Protein AF-A0A7Y4TVL6-F1 (afdb_monomer_lite)

Secondary structure (DSSP, 8-state):
---PPP--SHHHHHHHHHHHHHHHHHHHHHHHHHHHHHHHHHHHHHHHHHHHHHHHHHHHHHHHHHHHGGGT-S-HHHHHHHHHHHHHHHHHHHHHHHHSTT--HHHHHHHHHHHHHHHHHHHHHHHHHHHHHHTTT--SGGGHHHHHHHHHHHHHHHHHHHHHTHHHHHHHHHHHHHHHT-----------B-GGGG-EEEEETTTEEEEE-TTSEEEEEETTEEEEEEEEEETTEEEEEETTS-EEEEEEEEE-SSEEEEEETTTTEEEEEEE-

Foldseek 3Di:
DDDDDDDDDPVVVVVVVVVVVVVVVVVVCVVVVVVVVVVVLVVLLVLAVVLLVLLLVLVLVLVVLVQCLLVVDLQLVVSLVVSLVSLVVSLVVLVVSLPDPSQDPLSNVVSVLSNVLSVQLSVLSVQLSVQCNVCVVPDDPVCLVSNLVSQVSSVVSNVCSVPVCQVVNVVSVVVSCVSSVDDRDNDDDAADADPVLVAAWKQKSVAWIWHQHPVQKIWIGGPNDIWIFGWDDDPQWIKTQTPVRDMWIWRWRHDDNFKTWIAGPVRRDIMIIGGD

Sequence (276 aa):
MSGAPQGGNIWKNIIIGVLTTVVAYLIVHFIFDKKDAKKEARKKREKIETTWNAVNEYINRSKEKFTTIGCFSCDAVEMKNELLRELDQMNKSLQNIKEEEGVDEKMKTIIDRTIRMFEDEKPVLSAFYDTLSLYKDLKGEAVLPINRRAQQTMLNKMSHIQSRDTADFTRYLDDLNKKYKTKLVLKEFKPEINTDELTGRWEVDCSYTMNIRSNHKATIESSGEKYTGEWSVDDNVFRIGFDDGSVLTHRLIQLDHSFMLFFIVENDVFSGACRK

Structure (mmCIF, N/CA/C/O backbone):
data_AF-A0A7Y4TVL6-F1
#
_entry.id   AF-A0A7Y4TVL6-F1
#
loop_
_atom_site.group_PDB
_atom_site.id
_atom_site.type_symbol
_atom_site.label_atom_id
_atom_site.label_alt_id
_atom_site.label_comp_id
_atom_site.label_asym_id
_atom_site.label_entity_id
_atom_site.label_seq_id
_atom_site.pdbx_PDB_ins_code
_atom_site.Cartn_x
_atom_site.Cartn_y
_atom_site.Cartn_z
_atom_site.occupancy
_atom_site.B_iso_or_equiv
_atom_site.auth_seq_id
_atom_site.auth_comp_id
_atom_site.auth_asym_id
_atom_site.auth_atom_id
_atom_site.pdbx_PDB_model_num
ATOM 1 N N . MET A 1 1 ? -72.925 7.957 80.783 1.00 35.50 1 MET A N 1
ATOM 2 C CA . MET A 1 1 ? -73.090 7.518 79.383 1.00 35.50 1 MET A CA 1
ATOM 3 C C . MET A 1 1 ? -71.829 7.884 78.632 1.00 35.50 1 MET A C 1
ATOM 5 O O . MET A 1 1 ? -71.374 9.015 78.728 1.00 35.50 1 MET A O 1
ATOM 9 N N . SER A 1 2 ? -71.231 6.870 78.023 1.00 39.56 2 SER A N 1
ATOM 10 C CA . SER A 1 2 ? -69.921 6.864 77.378 1.00 39.56 2 SER A CA 1
ATOM 11 C C . SER A 1 2 ? -69.960 7.500 75.988 1.00 39.56 2 SER A C 1
ATOM 13 O O . SER A 1 2 ? -70.970 7.406 75.299 1.00 39.56 2 SER A O 1
ATOM 15 N N . GLY A 1 3 ? -68.830 8.055 75.551 1.00 32.53 3 GLY A N 1
ATOM 16 C CA . GLY A 1 3 ? -68.601 8.461 74.164 1.00 32.53 3 GLY A CA 1
ATOM 17 C C . GLY A 1 3 ? -67.119 8.732 73.916 1.00 32.53 3 GLY A C 1
ATOM 18 O O . GLY A 1 3 ? -66.683 9.874 73.980 1.00 32.53 3 GLY A O 1
ATOM 19 N N . ALA A 1 4 ? -66.337 7.671 73.701 1.00 36.75 4 ALA A N 1
ATOM 20 C CA . ALA A 1 4 ? -64.927 7.754 73.320 1.00 36.75 4 ALA A CA 1
ATOM 21 C C . ALA A 1 4 ? -64.786 8.028 71.805 1.00 36.75 4 ALA A C 1
ATOM 23 O O . ALA A 1 4 ? -65.524 7.412 71.029 1.00 36.75 4 ALA A O 1
ATOM 24 N N . PRO A 1 5 ? -63.847 8.882 71.347 1.00 39.91 5 PRO A N 1
ATOM 25 C CA . PRO A 1 5 ? -63.591 9.077 69.922 1.00 39.91 5 PRO A CA 1
ATOM 26 C C . PRO A 1 5 ? -62.740 7.940 69.337 1.00 39.91 5 PRO A C 1
ATOM 28 O O . PRO A 1 5 ? -61.781 7.468 69.948 1.00 39.91 5 PRO A O 1
ATOM 31 N N . GLN A 1 6 ? -63.107 7.518 68.127 1.00 43.94 6 GLN A N 1
ATOM 32 C CA . GLN A 1 6 ? -62.502 6.441 67.341 1.00 43.94 6 GLN A CA 1
ATOM 33 C C . GLN A 1 6 ? -61.041 6.733 66.951 1.00 43.94 6 GLN A C 1
ATOM 35 O O . GLN A 1 6 ? -60.758 7.670 66.210 1.00 43.94 6 GLN A O 1
ATOM 40 N N . GLY A 1 7 ? -60.119 5.872 67.393 1.00 38.34 7 GLY A N 1
ATOM 41 C CA . GLY A 1 7 ? -58.710 5.852 66.989 1.00 38.34 7 GLY A CA 1
ATOM 42 C C . GLY A 1 7 ? -58.434 4.850 65.864 1.00 38.34 7 GLY A C 1
ATOM 43 O O . GLY A 1 7 ? -57.865 3.789 66.104 1.00 38.34 7 GLY A O 1
ATOM 44 N N . GLY A 1 8 ? -58.823 5.179 64.631 1.00 45.88 8 GLY A N 1
ATOM 45 C CA . GLY A 1 8 ? -58.481 4.405 63.433 1.00 45.88 8 GLY A CA 1
ATOM 46 C C . GLY A 1 8 ? -57.814 5.281 62.367 1.00 45.88 8 GLY A C 1
ATOM 47 O O . GLY A 1 8 ? -58.307 6.365 62.091 1.00 45.88 8 GLY A O 1
ATOM 48 N N . ASN A 1 9 ? -56.738 4.781 61.741 1.00 48.09 9 ASN A N 1
ATOM 49 C CA . ASN A 1 9 ? -56.093 5.270 60.497 1.00 48.09 9 ASN A CA 1
ATOM 50 C C . ASN A 1 9 ? -54.862 6.202 60.529 1.00 48.09 9 ASN A C 1
ATOM 52 O O . ASN A 1 9 ? -54.497 6.722 59.478 1.00 48.09 9 ASN A O 1
ATOM 56 N N . ILE A 1 10 ? -54.108 6.329 61.623 1.00 43.50 10 ILE A N 1
ATOM 57 C CA . ILE A 1 10 ? -52.791 7.010 61.539 1.00 43.50 10 ILE A CA 1
ATOM 58 C C . ILE A 1 10 ? -51.688 6.044 61.057 1.00 43.50 10 ILE A C 1
ATOM 60 O O . ILE A 1 10 ? -50.945 6.350 60.126 1.00 43.50 10 ILE A O 1
ATOM 64 N N . TRP A 1 11 ? -51.641 4.821 61.594 1.00 32.28 11 TRP A N 1
ATOM 65 C CA . TRP A 1 11 ? -50.593 3.841 61.265 1.00 32.28 11 TRP A CA 1
ATOM 66 C C . TRP A 1 11 ? -50.675 3.264 59.840 1.00 32.28 11 TRP A C 1
ATOM 68 O O . TRP A 1 11 ? -49.639 3.047 59.216 1.00 32.28 11 TRP A O 1
ATOM 78 N N . LYS A 1 12 ? -51.878 3.068 59.276 1.00 34.97 12 LYS A N 1
ATOM 79 C CA . LYS A 1 12 ? -52.039 2.591 57.885 1.00 34.97 12 LYS A CA 1
ATOM 80 C C . LYS A 1 12 ? -51.527 3.606 56.856 1.00 34.97 12 LYS A C 1
ATOM 82 O O . LYS A 1 12 ? -50.872 3.201 55.904 1.00 34.97 12 LYS A O 1
ATOM 87 N N . ASN A 1 13 ? -51.750 4.904 57.067 1.00 39.62 13 ASN A N 1
ATOM 88 C CA . ASN A 1 13 ? -51.295 5.942 56.136 1.00 39.62 13 ASN A CA 1
ATOM 89 C C . ASN A 1 13 ? -49.779 6.179 56.206 1.00 39.62 13 ASN A C 1
ATOM 91 O O . ASN A 1 13 ? -49.157 6.406 55.172 1.00 39.62 13 ASN A O 1
ATOM 95 N N . ILE A 1 14 ? -49.169 6.058 57.391 1.00 36.72 14 ILE A N 1
ATOM 96 C CA . ILE A 1 14 ? -47.709 6.160 57.555 1.00 36.72 14 ILE A CA 1
ATOM 97 C C . ILE A 1 14 ? -47.007 4.958 56.907 1.00 36.72 14 ILE A C 1
ATOM 99 O O . ILE A 1 14 ? -46.057 5.139 56.151 1.00 36.72 14 ILE A O 1
ATOM 103 N N . ILE A 1 15 ? -47.506 3.736 57.129 1.00 37.12 15 ILE A N 1
ATOM 104 C CA . ILE A 1 15 ? -46.927 2.522 56.532 1.00 37.12 15 ILE A CA 1
ATOM 105 C C . ILE A 1 15 ? -47.078 2.539 55.004 1.00 37.12 15 ILE A C 1
ATOM 107 O O . ILE A 1 15 ? -46.115 2.239 54.305 1.00 37.12 15 ILE A O 1
ATOM 111 N N . ILE A 1 16 ? -48.237 2.953 54.473 1.00 41.41 16 ILE A N 1
ATOM 112 C CA . ILE A 1 16 ? -48.450 3.082 53.022 1.00 41.41 16 ILE A CA 1
ATOM 113 C C . ILE A 1 16 ? -47.555 4.180 52.430 1.00 41.41 16 ILE A C 1
ATOM 115 O O . ILE A 1 16 ? -46.964 3.952 51.380 1.00 41.41 16 ILE A O 1
ATOM 119 N N . GLY A 1 17 ? -47.398 5.329 53.097 1.00 33.25 17 GLY A N 1
ATOM 120 C CA . GLY A 1 17 ? -46.552 6.435 52.629 1.00 33.25 17 GLY A CA 1
ATOM 121 C C . GLY A 1 17 ? -45.051 6.120 52.611 1.00 33.25 17 GLY A C 1
ATOM 122 O O . GLY A 1 17 ? -44.347 6.551 51.699 1.00 33.25 17 GLY A O 1
ATOM 123 N N . VAL A 1 18 ? -44.560 5.332 53.574 1.00 44.09 18 VAL A N 1
ATOM 124 C CA . VAL A 1 18 ? -43.159 4.870 53.623 1.00 44.09 18 VAL A CA 1
ATOM 125 C C . VAL A 1 18 ? -42.910 3.742 52.613 1.00 44.09 18 VAL A C 1
ATOM 127 O O . VAL A 1 18 ? -41.898 3.750 51.918 1.00 44.09 18 VAL A O 1
ATOM 130 N N . LEU A 1 19 ? -43.845 2.798 52.452 1.00 35.88 19 LEU A N 1
ATOM 131 C CA . LEU A 1 19 ? -43.719 1.740 51.442 1.00 35.88 19 LEU A CA 1
ATOM 132 C C . LEU A 1 19 ? -43.758 2.292 50.013 1.00 35.88 19 LEU A C 1
ATOM 134 O O . LEU A 1 19 ? -42.959 1.866 49.181 1.00 35.88 19 LEU A O 1
ATOM 138 N N . THR A 1 20 ? -44.638 3.251 49.710 1.00 47.22 20 THR A N 1
ATOM 139 C CA . THR A 1 20 ? -44.718 3.835 48.362 1.00 47.22 20 THR A CA 1
ATOM 140 C C . THR A 1 20 ? -43.499 4.682 48.022 1.00 47.22 20 THR A C 1
ATOM 142 O O . THR A 1 20 ? -43.038 4.622 46.886 1.00 47.22 20 THR A O 1
ATOM 145 N N . THR A 1 21 ? -42.926 5.414 48.980 1.00 45.44 21 THR A N 1
ATOM 146 C CA . THR A 1 21 ? -41.694 6.189 48.757 1.00 45.44 21 THR A CA 1
ATOM 147 C C . THR A 1 21 ? -40.467 5.299 48.580 1.00 45.44 21 THR A C 1
ATOM 149 O O . THR A 1 21 ? -39.674 5.564 47.681 1.00 45.44 21 THR A O 1
ATOM 152 N N . VAL A 1 22 ? -40.334 4.206 49.340 1.00 43.75 22 VAL A N 1
ATOM 153 C CA . VAL A 1 22 ? -39.238 3.235 49.156 1.00 43.75 22 VAL A CA 1
ATOM 154 C C . VAL A 1 22 ? -39.364 2.497 47.819 1.00 43.75 22 VAL A C 1
ATOM 156 O O . VAL A 1 22 ? -38.377 2.357 47.100 1.00 43.75 22 VAL A O 1
ATOM 159 N N . VAL A 1 23 ? -40.572 2.078 47.429 1.00 41.78 23 VAL A N 1
ATOM 160 C CA . VAL A 1 23 ? -40.808 1.430 46.126 1.00 41.78 23 VAL A CA 1
ATOM 161 C C . VAL A 1 23 ? -40.594 2.411 44.970 1.00 41.78 23 VAL A C 1
ATOM 163 O O . VAL A 1 23 ? -39.954 2.054 43.984 1.00 41.78 23 VAL A O 1
ATOM 166 N N . ALA A 1 24 ? -41.050 3.660 45.091 1.00 39.81 24 ALA A N 1
ATOM 167 C CA . ALA A 1 24 ? -40.785 4.698 44.097 1.00 39.81 24 ALA A CA 1
ATOM 168 C C . ALA A 1 24 ? -39.285 5.000 43.987 1.00 39.81 24 ALA A C 1
ATOM 170 O O . ALA A 1 24 ? -38.773 5.084 42.876 1.00 39.81 24 ALA A O 1
ATOM 171 N N . TYR A 1 25 ? -38.565 5.085 45.108 1.00 44.03 25 TYR A N 1
ATOM 172 C CA . TYR A 1 25 ? -37.114 5.270 45.132 1.00 44.03 25 TYR A CA 1
ATOM 173 C C . TYR A 1 25 ? -36.376 4.105 44.460 1.00 44.03 25 TYR A C 1
ATOM 175 O O . TYR A 1 25 ? -35.501 4.344 43.634 1.00 44.03 25 TYR A O 1
ATOM 183 N N . LEU A 1 26 ? -36.775 2.855 44.723 1.00 40.25 26 LEU A N 1
ATOM 184 C CA . LEU A 1 26 ? -36.212 1.666 44.073 1.00 40.25 26 LEU A CA 1
ATOM 185 C C . LEU A 1 26 ? -36.502 1.624 42.567 1.00 40.25 26 LEU A C 1
ATOM 187 O O . LEU A 1 26 ? -35.618 1.283 41.788 1.00 40.25 26 LEU A O 1
ATOM 191 N N . ILE A 1 27 ? -37.712 1.995 42.135 1.00 53.19 27 ILE A N 1
ATOM 192 C CA . ILE A 1 27 ? -38.072 2.081 40.711 1.00 53.19 27 ILE A CA 1
ATOM 193 C C . ILE A 1 27 ? -37.273 3.192 40.025 1.00 53.19 27 ILE A C 1
ATOM 195 O O . ILE A 1 27 ? -36.756 2.992 38.928 1.00 53.19 27 ILE A O 1
ATOM 199 N N . VAL A 1 28 ? -37.146 4.352 40.670 1.00 50.97 28 VAL A N 1
ATOM 200 C CA . VAL A 1 28 ? -36.373 5.491 40.172 1.00 50.97 28 VAL A CA 1
ATOM 201 C C . VAL A 1 28 ? -34.898 5.112 40.053 1.00 50.97 28 VAL A C 1
ATOM 203 O O . VAL A 1 28 ? -34.354 5.246 38.959 1.00 50.97 28 VAL A O 1
ATOM 206 N N . HIS A 1 29 ? -34.281 4.545 41.095 1.00 53.94 29 HIS A N 1
ATOM 207 C CA . HIS A 1 29 ? -32.905 4.044 41.029 1.00 53.94 29 HIS A CA 1
ATOM 208 C C . HIS A 1 29 ? -32.739 2.988 39.941 1.00 53.94 29 HIS A C 1
ATOM 210 O O . HIS A 1 29 ? -31.880 3.136 39.089 1.00 53.94 29 HIS A O 1
ATOM 216 N N . PHE A 1 30 ? -33.620 1.993 39.859 1.00 59.34 30 PHE A N 1
ATOM 217 C CA . PHE A 1 30 ? -33.535 0.959 38.828 1.00 59.34 30 PHE A CA 1
ATOM 218 C C . PHE A 1 30 ? -33.670 1.514 37.398 1.00 59.34 30 PHE A C 1
ATOM 220 O O . PHE A 1 30 ? -33.040 1.008 36.468 1.00 59.34 30 PHE A O 1
ATOM 227 N N . ILE A 1 31 ? -34.483 2.556 37.192 1.00 57.81 31 ILE A N 1
ATOM 228 C CA . ILE A 1 31 ? -34.621 3.237 35.898 1.00 57.81 31 ILE A CA 1
ATOM 229 C C . ILE A 1 31 ? -33.384 4.088 35.589 1.00 57.81 31 ILE A C 1
ATOM 231 O O . ILE A 1 31 ? -32.928 4.072 34.443 1.00 57.81 31 ILE A O 1
ATOM 235 N N . PHE A 1 32 ? -32.853 4.826 36.566 1.00 59.59 32 PHE A N 1
ATOM 236 C CA . PHE A 1 32 ? -31.640 5.628 36.399 1.00 59.59 32 PHE A CA 1
ATOM 237 C C . PHE A 1 32 ? -30.412 4.737 36.190 1.00 59.59 32 PHE A C 1
ATOM 239 O O . PHE A 1 32 ? -29.750 4.896 35.171 1.00 59.59 32 PHE A O 1
ATOM 246 N N . ASP A 1 33 ? -30.224 3.696 36.999 1.00 61.25 33 ASP A N 1
ATOM 247 C CA . ASP A 1 33 ? -29.165 2.692 36.854 1.00 61.25 33 ASP A CA 1
ATOM 248 C C . ASP A 1 33 ? -29.232 2.002 35.481 1.00 61.25 33 ASP A C 1
ATOM 250 O O . ASP A 1 33 ? -28.215 1.820 34.813 1.00 61.25 33 ASP A O 1
ATOM 254 N N . LYS A 1 34 ? -30.436 1.675 34.980 1.00 66.00 34 LYS A N 1
ATOM 255 C CA . LYS A 1 34 ? -30.601 1.141 33.614 1.00 66.00 34 LYS A CA 1
ATOM 256 C C . LYS A 1 34 ? -30.289 2.163 32.523 1.00 66.00 34 LYS A C 1
ATOM 258 O O . LYS A 1 34 ? -29.762 1.785 31.473 1.00 66.00 34 LYS A O 1
ATOM 263 N N . LYS A 1 35 ? -30.645 3.436 32.714 1.00 65.75 35 LYS A N 1
ATOM 264 C CA . LYS A 1 35 ? -30.327 4.513 31.762 1.00 65.75 35 LYS A CA 1
ATOM 265 C C . LYS A 1 35 ? -28.826 4.788 31.729 1.00 65.75 35 LYS A C 1
ATOM 267 O O . LYS A 1 35 ? -28.279 4.920 30.634 1.00 65.75 35 LYS A O 1
ATOM 272 N N . ASP A 1 36 ? -28.174 4.797 32.882 1.00 73.69 36 ASP A N 1
ATOM 273 C CA . ASP A 1 36 ? -26.739 5.011 33.019 1.00 73.69 36 ASP A CA 1
ATOM 274 C C . ASP A 1 36 ? -25.956 3.824 32.464 1.00 73.69 36 ASP A C 1
ATOM 276 O O . ASP A 1 36 ? -25.085 4.030 31.620 1.00 73.69 36 ASP A O 1
ATOM 280 N N . ALA A 1 37 ? -26.370 2.587 32.753 1.00 74.75 37 ALA A N 1
ATOM 281 C CA . ALA A 1 37 ? -25.797 1.391 32.136 1.00 74.75 37 ALA A CA 1
ATOM 282 C C . ALA A 1 37 ? -25.950 1.391 30.604 1.00 74.75 37 ALA A C 1
ATOM 284 O O . ALA A 1 37 ? -25.023 1.036 29.874 1.00 74.75 37 ALA A O 1
ATOM 285 N N . LYS A 1 38 ? -27.103 1.830 30.074 1.00 78.81 38 LYS A N 1
ATOM 286 C CA . LYS A 1 38 ? -27.315 1.951 28.620 1.00 78.81 38 LYS A CA 1
ATOM 287 C C . LYS A 1 38 ? -26.439 3.047 28.006 1.00 78.81 38 LYS A C 1
ATOM 289 O O . LYS A 1 38 ? -25.916 2.861 26.907 1.00 78.81 38 LYS A O 1
ATOM 294 N N . LYS A 1 39 ? -26.278 4.181 28.693 1.00 83.69 39 LYS A N 1
ATOM 295 C CA . LYS A 1 39 ? -25.418 5.294 28.267 1.00 83.69 39 LYS A CA 1
ATOM 296 C C . LYS A 1 39 ? -23.946 4.885 28.281 1.00 83.69 39 LYS A C 1
ATOM 298 O O . LYS A 1 39 ? -23.231 5.174 27.328 1.00 83.69 39 LYS A O 1
ATOM 303 N N . GLU A 1 40 ? -23.511 4.174 29.312 1.00 83.19 40 GLU A N 1
ATOM 304 C CA . GLU A 1 40 ? -22.154 3.651 29.437 1.00 83.19 40 GLU A CA 1
ATOM 305 C C . GLU A 1 40 ? -21.858 2.581 28.377 1.00 83.19 40 GLU A C 1
ATOM 307 O O . GLU A 1 40 ? -20.831 2.650 27.703 1.00 83.19 40 GLU A O 1
ATOM 312 N N . ALA A 1 41 ? -22.785 1.646 28.143 1.00 83.38 41 ALA A N 1
ATOM 313 C CA . ALA A 1 41 ? -22.660 0.648 27.082 1.00 83.38 41 ALA A CA 1
ATOM 314 C C . ALA A 1 41 ? -22.563 1.294 25.691 1.00 83.38 41 ALA A C 1
ATOM 316 O O . ALA A 1 41 ? -21.751 0.871 24.868 1.00 83.38 41 ALA A O 1
ATOM 317 N N . ARG A 1 42 ? -23.352 2.349 25.438 1.00 88.62 42 ARG A N 1
ATOM 318 C CA . ARG A 1 42 ? -23.278 3.130 24.198 1.00 88.62 42 ARG A CA 1
ATOM 319 C C . ARG A 1 42 ? -21.919 3.814 24.044 1.00 88.62 42 ARG A C 1
ATOM 321 O O . ARG A 1 42 ? -21.305 3.654 22.998 1.00 88.62 42 ARG A O 1
ATOM 328 N N . LYS A 1 43 ? -21.423 4.492 25.084 1.00 89.50 43 LYS A N 1
ATOM 329 C CA . LYS A 1 43 ? -20.096 5.133 25.070 1.00 89.50 43 LYS A CA 1
ATOM 330 C C . LYS A 1 43 ? -18.976 4.134 24.783 1.00 89.50 43 LYS A C 1
ATOM 332 O O . LYS A 1 43 ? -18.120 4.397 23.949 1.00 89.50 43 LYS A O 1
ATOM 337 N N . LYS A 1 44 ? -18.997 2.971 25.444 1.00 89.31 44 LYS A N 1
ATOM 338 C CA . LYS A 1 44 ? -18.007 1.905 25.226 1.00 89.31 44 LYS A CA 1
ATOM 339 C C . LYS A 1 44 ? -18.057 1.370 23.793 1.00 89.31 44 LYS A C 1
ATOM 341 O O . LYS A 1 44 ? -17.013 1.158 23.188 1.00 89.31 44 LYS A O 1
ATOM 346 N N . ARG A 1 45 ? -19.256 1.194 23.231 1.00 91.19 45 ARG A N 1
ATOM 347 C CA . ARG A 1 45 ? -19.425 0.794 21.830 1.00 91.19 45 ARG A CA 1
ATOM 348 C C . ARG A 1 45 ? -18.881 1.849 20.863 1.00 91.19 45 ARG A C 1
ATOM 350 O O . ARG A 1 45 ? -18.098 1.499 19.990 1.00 91.19 45 ARG A O 1
ATOM 357 N N . GLU A 1 46 ? -19.272 3.111 21.033 1.00 92.00 46 GLU A N 1
ATOM 358 C CA . GLU A 1 46 ? -18.815 4.227 20.190 1.00 92.00 46 GLU A CA 1
ATOM 359 C C . GLU A 1 46 ? -17.287 4.360 20.234 1.00 92.00 46 GLU A C 1
ATOM 361 O O . GLU A 1 46 ? -16.649 4.528 19.196 1.00 92.00 46 GLU A O 1
ATOM 366 N N . LYS A 1 47 ? -16.685 4.204 21.421 1.00 92.25 47 LYS A N 1
ATOM 367 C CA . LYS A 1 47 ? -15.229 4.187 21.595 1.00 92.25 47 LYS A CA 1
ATOM 368 C C . LYS A 1 47 ? -14.574 3.076 20.778 1.00 92.25 47 LYS A C 1
ATOM 370 O O . LYS A 1 47 ? -13.654 3.353 20.023 1.00 92.25 47 LYS A O 1
ATOM 375 N N . ILE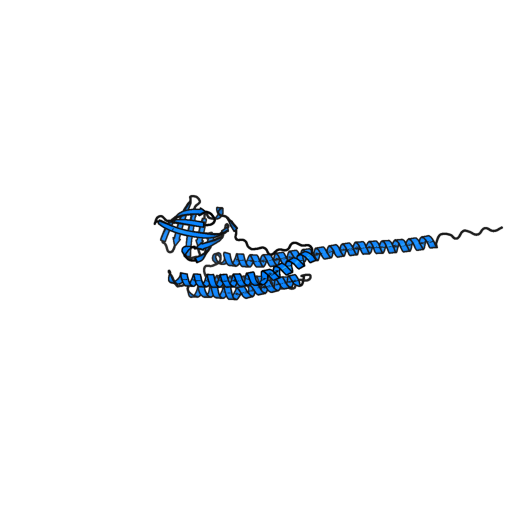 A 1 48 ? -15.076 1.847 20.877 1.00 93.31 48 ILE A N 1
ATOM 376 C CA . ILE A 1 48 ? -14.529 0.699 20.143 1.00 93.31 48 ILE A CA 1
ATOM 377 C C . ILE A 1 48 ? -14.680 0.846 18.626 1.00 93.31 48 ILE A C 1
ATOM 379 O O . ILE A 1 48 ? -13.738 0.546 17.897 1.00 93.31 48 ILE A O 1
ATOM 383 N N . GLU A 1 49 ? -15.819 1.346 18.147 1.00 93.81 49 GLU A N 1
ATOM 384 C CA . GLU A 1 49 ? -16.029 1.628 16.721 1.00 93.81 49 GLU A CA 1
ATOM 385 C C . GLU A 1 49 ? -15.067 2.715 16.218 1.00 93.81 49 GLU A C 1
ATOM 387 O O . GLU A 1 49 ? -14.452 2.559 15.165 1.00 93.81 49 GLU A O 1
ATOM 392 N N . THR A 1 50 ? -14.879 3.783 16.997 1.00 94.06 50 THR A N 1
ATOM 393 C CA . THR A 1 50 ? -13.988 4.899 16.644 1.00 94.06 50 THR A CA 1
ATOM 394 C C . THR A 1 50 ? -12.528 4.457 16.627 1.00 94.06 50 THR A C 1
ATOM 396 O O . THR A 1 50 ? -11.820 4.713 15.655 1.00 94.06 50 THR A O 1
ATOM 399 N N . THR A 1 51 ? -12.088 3.738 17.662 1.00 94.50 51 THR A N 1
ATOM 400 C CA . THR A 1 51 ? -10.733 3.188 17.738 1.00 94.50 51 THR A CA 1
ATOM 401 C C . THR A 1 51 ? -10.460 2.233 16.578 1.00 94.50 51 THR A C 1
ATOM 403 O O . THR A 1 51 ? -9.418 2.341 15.939 1.00 94.50 51 THR A O 1
ATOM 406 N N . TRP A 1 52 ? -11.399 1.337 16.252 1.00 94.88 52 TRP A N 1
ATOM 407 C CA . TRP A 1 52 ? -11.236 0.430 15.115 1.00 94.88 52 TRP A CA 1
ATOM 408 C C . TRP A 1 52 ? -11.112 1.173 13.785 1.00 94.88 52 TRP A C 1
ATOM 410 O O . TRP A 1 52 ? -10.236 0.856 12.983 1.00 94.88 52 TRP A O 1
ATOM 420 N N . ASN A 1 53 ? -11.969 2.169 13.555 1.00 92.44 53 ASN A N 1
ATOM 421 C CA . ASN A 1 53 ? -11.927 2.959 12.329 1.00 92.44 53 ASN A CA 1
ATOM 422 C C . ASN A 1 53 ? -10.578 3.664 12.167 1.00 92.44 53 ASN A C 1
ATOM 424 O O . ASN A 1 53 ? -10.018 3.610 11.078 1.00 92.44 53 ASN A O 1
ATOM 428 N N . ALA A 1 54 ? -10.029 4.233 13.245 1.00 91.38 54 ALA A N 1
ATOM 429 C CA . ALA A 1 54 ? -8.710 4.860 13.225 1.00 91.38 54 ALA A CA 1
ATOM 430 C C . ALA A 1 54 ? -7.591 3.849 12.918 1.00 91.38 54 ALA A C 1
ATOM 432 O O . ALA A 1 54 ? -6.751 4.097 12.058 1.00 91.38 54 ALA A O 1
ATOM 433 N N . VAL A 1 55 ? -7.597 2.671 13.556 1.00 92.12 55 VAL A N 1
ATOM 434 C CA . VAL A 1 55 ? -6.618 1.606 13.260 1.00 92.12 55 VAL A CA 1
ATOM 435 C C . VAL A 1 55 ? -6.683 1.199 11.788 1.00 92.12 55 VAL A C 1
ATOM 437 O O . VAL A 1 55 ? -5.660 1.136 11.109 1.00 92.12 55 VAL A O 1
ATOM 440 N N . ASN A 1 56 ? -7.890 0.955 11.280 1.00 90.31 56 ASN A N 1
ATOM 441 C CA . ASN A 1 56 ? -8.092 0.552 9.897 1.00 90.31 56 ASN A CA 1
ATOM 442 C C . ASN A 1 56 ? -7.714 1.668 8.905 1.00 90.31 56 ASN A C 1
ATOM 444 O O . ASN A 1 56 ? -7.234 1.373 7.813 1.00 90.31 56 ASN A O 1
ATOM 448 N N . GLU A 1 57 ? -7.915 2.936 9.265 1.00 90.00 57 GLU A N 1
ATOM 449 C CA . GLU A 1 57 ? -7.452 4.088 8.487 1.00 90.00 57 GLU A CA 1
ATOM 450 C C . GLU A 1 57 ? -5.926 4.095 8.363 1.00 90.00 57 GLU A C 1
ATOM 452 O O . GLU A 1 57 ? -5.423 4.207 7.250 1.00 90.00 57 GLU A O 1
ATOM 457 N N . TYR A 1 58 ? -5.181 3.880 9.453 1.00 90.44 58 TYR A N 1
ATOM 458 C CA . TYR A 1 58 ? -3.716 3.816 9.390 1.00 90.44 58 TYR A CA 1
ATOM 459 C C . TYR A 1 58 ? -3.207 2.638 8.551 1.00 90.44 58 TYR A C 1
ATOM 461 O O . TYR A 1 58 ? -2.282 2.812 7.761 1.00 90.44 58 TYR A O 1
ATOM 469 N N . ILE A 1 59 ? -3.835 1.461 8.659 1.00 86.25 59 ILE A N 1
ATOM 470 C CA . ILE A 1 59 ? -3.502 0.297 7.815 1.00 86.25 59 ILE A CA 1
ATOM 471 C C . ILE A 1 59 ? -3.732 0.606 6.329 1.00 86.25 59 ILE A C 1
ATOM 473 O O . ILE A 1 59 ? -2.944 0.201 5.478 1.00 86.25 59 ILE A O 1
ATOM 477 N N . ASN A 1 60 ? -4.816 1.303 5.993 1.00 85.38 60 ASN A N 1
ATOM 478 C CA . ASN A 1 60 ? -5.103 1.662 4.606 1.00 85.38 60 ASN A CA 1
ATOM 479 C C . ASN A 1 60 ? -4.171 2.769 4.102 1.00 85.38 60 ASN A C 1
ATOM 481 O O . ASN A 1 60 ? -3.659 2.672 2.989 1.00 85.38 60 ASN A O 1
ATOM 485 N N . ARG A 1 61 ? -3.894 3.773 4.938 1.00 85.56 61 ARG A N 1
ATOM 486 C CA . ARG A 1 61 ? -2.976 4.869 4.625 1.00 85.56 61 ARG A CA 1
ATOM 487 C C . ARG A 1 61 ? -1.558 4.368 4.361 1.00 85.56 61 ARG A C 1
ATOM 489 O O . ARG A 1 61 ? -0.909 4.891 3.462 1.00 85.56 61 ARG A O 1
ATOM 496 N N . SER A 1 62 ? -1.065 3.368 5.098 1.00 84.81 62 SER A N 1
ATOM 497 C CA . SER A 1 62 ? 0.268 2.808 4.831 1.00 84.81 62 SER A CA 1
ATOM 498 C C . SER A 1 62 ? 0.345 2.155 3.447 1.00 84.81 62 SER A C 1
ATOM 500 O O . SER A 1 62 ? 1.304 2.389 2.711 1.00 84.81 62 SER A O 1
ATOM 502 N N . LYS A 1 63 ? -0.696 1.411 3.050 1.00 81.31 63 LYS A N 1
ATOM 503 C CA . LYS A 1 63 ? -0.801 0.789 1.720 1.00 81.31 63 LYS A CA 1
ATOM 504 C C . LYS A 1 63 ? -0.869 1.828 0.604 1.00 81.31 63 LYS A C 1
ATOM 506 O O . LYS A 1 63 ? -0.130 1.715 -0.366 1.00 81.31 63 LYS A O 1
ATOM 511 N N . GLU A 1 64 ? -1.702 2.852 0.767 1.00 79.94 64 GLU A N 1
ATOM 512 C CA . GLU A 1 64 ? -1.821 3.954 -0.194 1.00 79.94 64 GLU A CA 1
ATOM 513 C C . GLU A 1 64 ? -0.507 4.732 -0.330 1.00 79.94 64 GLU A C 1
ATOM 515 O O . GLU A 1 64 ? -0.080 5.071 -1.435 1.00 79.94 64 GLU A O 1
ATOM 520 N N . LYS A 1 65 ? 0.186 4.996 0.784 1.00 81.81 65 LYS A N 1
ATOM 521 C CA . LYS A 1 65 ? 1.494 5.657 0.744 1.00 81.81 65 LYS A CA 1
ATOM 522 C C . LYS A 1 65 ? 2.535 4.815 0.031 1.00 81.81 65 LYS A C 1
ATOM 524 O O . LYS A 1 65 ? 3.289 5.361 -0.763 1.00 81.81 65 LYS A O 1
ATOM 529 N N . PHE A 1 66 ? 2.547 3.506 0.255 1.00 74.25 66 PHE A N 1
ATOM 530 C CA . PHE A 1 66 ? 3.441 2.605 -0.461 1.00 74.25 66 PHE A CA 1
ATOM 531 C C . PHE A 1 66 ? 3.228 2.655 -1.980 1.00 74.25 66 PHE A C 1
ATOM 533 O O . PHE A 1 66 ? 4.200 2.714 -2.728 1.00 74.25 66 PHE A O 1
ATOM 540 N N . THR A 1 67 ? 1.977 2.678 -2.445 1.00 71.19 67 THR A N 1
ATOM 541 C CA . THR A 1 67 ? 1.691 2.737 -3.884 1.00 71.19 67 THR A CA 1
ATOM 542 C C . THR A 1 67 ? 2.016 4.105 -4.482 1.00 71.19 67 THR A C 1
ATOM 544 O O . THR A 1 67 ? 2.543 4.178 -5.583 1.00 71.19 67 THR A O 1
ATOM 547 N N . THR A 1 68 ? 1.765 5.192 -3.752 1.00 73.94 68 THR A N 1
ATOM 548 C CA . THR A 1 68 ? 1.870 6.565 -4.281 1.00 73.94 68 THR A CA 1
ATOM 549 C C . THR A 1 68 ? 3.220 7.245 -4.051 1.00 73.94 68 THR A C 1
ATOM 551 O O . THR A 1 68 ? 3.462 8.312 -4.613 1.00 73.94 68 THR A O 1
ATOM 554 N N . ILE A 1 69 ? 4.131 6.658 -3.266 1.00 77.38 69 ILE A N 1
ATOM 555 C CA . ILE A 1 69 ? 5.435 7.274 -2.958 1.00 77.38 69 ILE A CA 1
ATOM 556 C C . ILE A 1 69 ? 6.280 7.554 -4.208 1.00 77.38 69 ILE A C 1
ATOM 558 O O . ILE A 1 69 ? 7.036 8.522 -4.231 1.00 77.38 69 ILE A O 1
ATOM 562 N N . GLY A 1 70 ? 6.105 6.759 -5.270 1.00 71.44 70 GLY A N 1
ATOM 563 C CA . GLY A 1 70 ? 6.759 6.976 -6.562 1.00 71.44 70 GLY A CA 1
ATOM 564 C C . 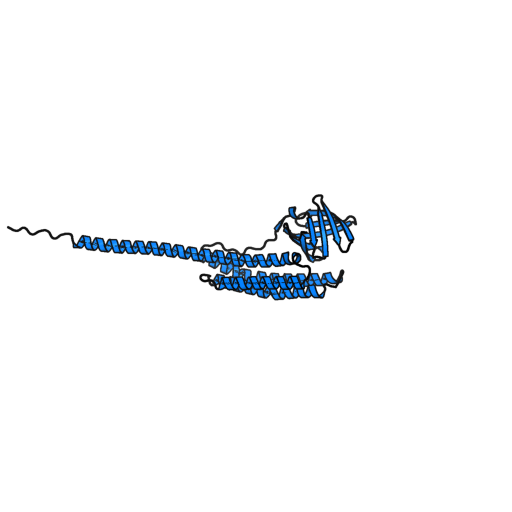GLY A 1 70 ? 6.385 8.308 -7.223 1.00 71.44 70 GLY A C 1
ATOM 565 O O . GLY A 1 70 ? 7.125 8.799 -8.065 1.00 71.44 70 GLY A O 1
ATOM 566 N N . CYS A 1 71 ? 5.270 8.918 -6.811 1.00 78.75 71 CYS A N 1
ATOM 567 C CA . CYS A 1 71 ? 4.827 10.230 -7.284 1.00 78.75 71 CYS A CA 1
ATOM 568 C C . CYS A 1 71 ? 5.368 11.397 -6.465 1.00 78.75 71 CYS A C 1
ATOM 570 O O . CYS A 1 71 ? 5.221 12.547 -6.874 1.00 78.75 71 CYS A O 1
ATOM 572 N N . PHE A 1 72 ? 5.950 11.122 -5.297 1.00 79.19 72 PHE A N 1
ATOM 573 C CA . PHE A 1 72 ? 6.468 12.152 -4.406 1.00 79.19 72 PHE A CA 1
ATOM 574 C C . PHE A 1 72 ? 7.876 12.605 -4.806 1.00 79.19 72 PHE A C 1
ATOM 576 O O . PHE A 1 72 ? 8.148 13.801 -4.858 1.00 79.19 72 PHE A O 1
ATOM 583 N N . SER A 1 73 ? 8.766 11.658 -5.096 1.00 79.88 73 SER A N 1
ATOM 584 C CA . SER A 1 73 ? 10.156 11.924 -5.473 1.00 79.88 73 SER A CA 1
ATOM 585 C C . SER A 1 73 ? 10.618 10.882 -6.480 1.00 79.88 73 SER A C 1
ATOM 587 O O . SER A 1 73 ? 9.995 9.838 -6.599 1.00 79.88 73 SER A O 1
ATOM 589 N N . CYS A 1 74 ? 11.717 11.153 -7.178 1.00 79.88 74 CYS A N 1
ATOM 590 C CA . CYS A 1 74 ? 12.431 10.179 -8.006 1.00 79.88 74 CYS A CA 1
ATOM 591 C C . CYS A 1 74 ? 13.694 9.647 -7.306 1.00 79.88 74 CYS A C 1
ATOM 593 O O . CYS A 1 74 ? 14.379 8.771 -7.832 1.00 79.88 74 CYS A O 1
ATOM 595 N N . ASP A 1 75 ? 14.022 10.179 -6.125 1.00 86.06 75 ASP A N 1
ATOM 596 C CA . ASP A 1 75 ? 15.160 9.751 -5.323 1.00 86.06 75 ASP A CA 1
ATOM 597 C C . ASP A 1 75 ? 14.728 8.644 -4.351 1.00 86.06 75 ASP A C 1
ATOM 599 O O . ASP A 1 75 ? 13.957 8.866 -3.416 1.00 86.06 75 ASP A O 1
ATOM 603 N N . ALA A 1 76 ? 15.260 7.436 -4.553 1.00 85.69 76 ALA A N 1
ATOM 604 C CA . ALA A 1 76 ? 14.975 6.277 -3.709 1.00 85.69 76 ALA A CA 1
ATOM 605 C C . ALA A 1 76 ? 15.319 6.505 -2.222 1.00 85.69 76 ALA A C 1
ATOM 607 O O . ALA A 1 76 ? 14.648 5.957 -1.347 1.00 85.69 76 ALA A O 1
ATOM 608 N N . VAL A 1 77 ? 16.338 7.314 -1.910 1.00 90.25 77 VAL A N 1
ATOM 609 C CA . VAL A 1 77 ? 16.707 7.658 -0.529 1.00 90.25 77 VAL A CA 1
ATOM 610 C C . VAL A 1 77 ? 15.658 8.579 0.086 1.00 90.25 77 VAL A C 1
ATOM 612 O O . VAL A 1 77 ? 15.286 8.395 1.246 1.00 90.25 77 VAL A O 1
ATOM 615 N N . GLU A 1 78 ? 15.155 9.541 -0.683 1.00 90.81 78 GLU A N 1
ATOM 616 C CA . GLU A 1 78 ? 14.093 10.438 -0.234 1.00 90.81 78 GLU A CA 1
ATOM 617 C C . GLU A 1 78 ? 12.776 9.678 -0.025 1.00 90.81 78 GLU A C 1
ATOM 619 O O . GLU A 1 78 ? 12.186 9.774 1.052 1.00 90.81 78 GLU A O 1
ATOM 624 N N . MET A 1 79 ? 12.378 8.835 -0.988 1.00 88.06 79 MET A N 1
ATOM 625 C CA . MET A 1 79 ? 11.215 7.944 -0.861 1.00 88.06 79 MET A CA 1
ATOM 626 C C . MET A 1 79 ? 11.311 7.061 0.390 1.00 88.06 79 MET A C 1
ATOM 628 O O . MET A 1 79 ? 10.345 6.942 1.145 1.00 88.06 79 MET A O 1
ATOM 632 N N . LYS A 1 80 ? 12.486 6.460 0.633 1.00 90.69 80 LYS A N 1
ATOM 633 C CA . LYS A 1 80 ? 12.744 5.638 1.821 1.00 90.69 80 LYS A CA 1
ATOM 634 C C . LYS A 1 80 ? 12.511 6.433 3.097 1.00 90.69 80 LYS A C 1
ATOM 636 O O . LYS A 1 80 ? 11.757 5.996 3.963 1.00 90.69 80 LYS A O 1
ATOM 641 N N . ASN A 1 81 ? 13.176 7.578 3.228 1.00 93.50 81 ASN A N 1
ATOM 642 C CA . ASN A 1 81 ? 13.110 8.389 4.439 1.00 93.50 81 ASN A CA 1
ATOM 643 C C . ASN A 1 81 ? 11.677 8.852 4.715 1.00 93.50 81 ASN A C 1
ATOM 645 O O . ASN A 1 81 ? 11.231 8.805 5.860 1.00 93.50 81 ASN A O 1
ATOM 649 N N . GLU A 1 82 ? 10.948 9.241 3.671 1.00 91.69 82 GLU A N 1
ATOM 650 C CA . GLU A 1 82 ? 9.558 9.671 3.774 1.00 91.69 82 GLU A CA 1
ATOM 651 C C . GLU A 1 82 ? 8.626 8.528 4.206 1.00 91.69 82 GLU A C 1
ATOM 653 O O . GLU A 1 82 ? 7.844 8.695 5.142 1.00 91.69 82 GLU A O 1
ATOM 658 N N . LEU A 1 83 ? 8.747 7.336 3.613 1.00 90.00 83 LEU A N 1
ATOM 659 C CA . LEU A 1 83 ? 7.953 6.175 4.030 1.00 90.00 83 LEU A CA 1
ATOM 660 C C . LEU A 1 83 ? 8.230 5.761 5.474 1.00 90.00 83 LEU A C 1
ATOM 662 O O . LEU A 1 83 ? 7.295 5.505 6.232 1.00 90.00 83 LEU A O 1
ATOM 666 N N . LEU A 1 84 ? 9.504 5.706 5.870 1.00 93.69 84 LEU A N 1
ATOM 667 C CA . LEU A 1 84 ? 9.876 5.362 7.243 1.00 93.69 84 LEU A CA 1
ATOM 668 C C . LEU A 1 84 ? 9.335 6.403 8.233 1.00 93.69 84 LEU A C 1
ATOM 670 O O . LEU A 1 84 ? 8.785 6.030 9.271 1.00 93.69 84 LEU A O 1
ATOM 674 N N . ARG A 1 85 ? 9.408 7.694 7.881 1.00 94.44 85 ARG A N 1
ATOM 675 C CA . ARG A 1 85 ? 8.837 8.794 8.668 1.00 94.44 85 ARG A CA 1
ATOM 676 C C . ARG A 1 85 ? 7.322 8.655 8.823 1.00 94.44 85 ARG A C 1
ATOM 678 O O . ARG A 1 85 ? 6.806 8.865 9.920 1.00 94.44 85 ARG A O 1
ATOM 685 N N . GLU A 1 86 ? 6.602 8.320 7.755 1.00 91.69 86 GLU A N 1
ATOM 686 C CA . GLU A 1 86 ? 5.152 8.110 7.803 1.00 91.69 86 GLU A CA 1
ATOM 687 C C . GLU A 1 86 ? 4.789 6.902 8.683 1.00 91.69 86 GLU A C 1
ATOM 689 O O . GLU A 1 86 ? 3.907 7.021 9.533 1.00 91.69 86 GLU A O 1
ATOM 694 N N . LEU A 1 87 ? 5.499 5.772 8.568 1.00 91.88 87 LEU A N 1
ATOM 695 C CA . LEU A 1 87 ? 5.286 4.608 9.442 1.00 91.88 87 LEU A CA 1
ATOM 696 C C . LEU A 1 87 ? 5.567 4.932 10.919 1.00 91.88 87 LEU A C 1
ATOM 698 O O . LEU A 1 87 ? 4.796 4.535 11.793 1.00 91.88 87 LEU A O 1
ATOM 702 N N . ASP A 1 88 ? 6.620 5.700 11.213 1.00 95.50 88 ASP A N 1
ATOM 703 C CA . ASP A 1 88 ? 6.911 6.188 12.569 1.00 95.50 88 ASP A CA 1
ATOM 704 C C . ASP A 1 88 ? 5.778 7.054 13.129 1.00 95.50 88 ASP A C 1
ATOM 706 O O . ASP A 1 88 ? 5.413 6.935 14.302 1.00 95.50 88 ASP A O 1
ATOM 710 N N . GLN A 1 89 ? 5.216 7.941 12.306 1.00 94.50 89 GLN A N 1
ATOM 711 C CA . GLN A 1 89 ? 4.090 8.780 12.708 1.00 94.50 89 GLN A CA 1
ATOM 712 C C . GLN A 1 89 ? 2.836 7.950 12.970 1.00 94.50 89 GLN A C 1
ATOM 714 O O . GLN A 1 89 ? 2.194 8.148 14.002 1.00 94.50 89 GLN A O 1
ATOM 719 N N . MET A 1 90 ? 2.526 6.987 12.100 1.00 92.44 90 MET A N 1
ATOM 720 C CA . MET A 1 90 ? 1.403 6.071 12.302 1.00 92.44 90 MET A CA 1
ATOM 721 C C . MET A 1 90 ? 1.577 5.247 13.583 1.00 92.44 90 MET A C 1
ATOM 723 O O . MET A 1 90 ? 0.636 5.144 14.368 1.00 92.44 90 MET A O 1
ATOM 727 N N . ASN A 1 91 ? 2.786 4.750 13.868 1.00 95.50 91 ASN A N 1
ATOM 728 C CA . ASN A 1 91 ? 3.084 4.048 15.119 1.00 95.50 91 ASN A CA 1
ATOM 729 C C . ASN A 1 91 ? 2.872 4.927 16.351 1.00 95.50 91 ASN A C 1
ATOM 731 O O . ASN A 1 91 ? 2.246 4.485 17.313 1.00 95.50 91 ASN A O 1
ATOM 735 N N . LYS A 1 92 ? 3.332 6.183 16.327 1.00 94.81 92 LYS A N 1
ATOM 736 C CA . LYS A 1 92 ? 3.095 7.133 17.427 1.00 94.81 92 LYS A CA 1
ATOM 737 C C . LYS A 1 92 ? 1.606 7.408 17.629 1.00 94.81 92 LYS A C 1
ATOM 739 O O . LYS A 1 92 ? 1.133 7.384 18.761 1.00 94.81 92 LYS A O 1
ATOM 744 N N . SER A 1 93 ? 0.856 7.623 16.550 1.00 94.06 93 SER A N 1
ATOM 745 C CA . SER A 1 93 ? -0.595 7.815 16.623 1.00 94.06 93 SER A CA 1
ATOM 746 C C . SER A 1 93 ? -1.311 6.593 17.199 1.00 94.06 93 SER A C 1
ATOM 748 O O . SER A 1 93 ? -2.175 6.739 18.060 1.00 94.06 93 SER A O 1
ATOM 750 N N . LEU A 1 94 ? -0.919 5.389 16.783 1.00 94.56 94 LEU A N 1
ATOM 751 C CA . LEU A 1 94 ? -1.456 4.140 17.313 1.00 94.56 94 LEU A CA 1
ATOM 752 C C . LEU A 1 94 ? -1.128 3.951 18.802 1.00 94.56 94 LEU A C 1
ATOM 754 O O . LEU A 1 94 ? -2.011 3.557 19.561 1.00 94.56 94 LEU A O 1
ATOM 758 N N . GLN A 1 95 ? 0.091 4.280 19.246 1.00 95.19 95 GLN A N 1
ATOM 759 C CA . GLN A 1 95 ? 0.445 4.250 20.673 1.00 95.19 95 GLN A CA 1
ATOM 760 C C . GLN A 1 95 ? -0.430 5.202 21.493 1.00 95.19 95 GLN A C 1
ATOM 762 O O . GLN A 1 95 ? -0.985 4.793 22.508 1.00 95.19 95 GLN A O 1
ATOM 767 N N . ASN A 1 96 ? -0.640 6.432 21.014 1.00 92.94 96 ASN A N 1
ATOM 768 C CA . ASN A 1 96 ? -1.516 7.385 21.696 1.00 92.94 96 ASN A CA 1
ATOM 769 C C . ASN A 1 96 ? -2.936 6.825 21.844 1.00 92.94 96 ASN A C 1
ATOM 771 O O . ASN A 1 96 ? -3.493 6.855 22.936 1.00 92.94 96 ASN A O 1
ATOM 775 N N . ILE A 1 97 ? -3.494 6.244 20.774 1.00 92.81 97 ILE A N 1
ATOM 776 C CA . ILE A 1 97 ? -4.825 5.621 20.800 1.00 92.81 97 ILE A CA 1
ATOM 777 C C . ILE A 1 97 ? -4.869 4.450 21.789 1.00 92.81 97 ILE A C 1
ATOM 779 O O . ILE A 1 97 ? -5.854 4.285 22.504 1.00 92.81 97 ILE A O 1
ATOM 783 N N . LYS A 1 98 ? -3.816 3.628 21.850 1.00 93.50 98 LYS A N 1
ATOM 784 C CA . LYS A 1 98 ? -3.724 2.494 22.781 1.00 93.50 98 LYS A CA 1
ATOM 785 C C . LYS A 1 98 ? -3.794 2.937 24.246 1.00 93.50 98 LYS A C 1
ATOM 787 O O . LYS A 1 98 ? -4.367 2.217 25.068 1.00 93.50 98 LYS A O 1
ATOM 792 N N . GLU A 1 99 ? -3.200 4.083 24.565 1.00 93.75 99 GLU A N 1
ATOM 793 C CA . GLU A 1 99 ? -3.149 4.651 25.917 1.00 93.75 99 GLU A CA 1
ATOM 794 C C . GLU A 1 99 ? -4.449 5.360 26.328 1.00 93.75 99 GLU A C 1
ATOM 796 O O . GLU A 1 99 ? -4.647 5.642 27.511 1.00 93.75 99 GLU A O 1
ATOM 801 N N . GLU A 1 100 ? -5.371 5.607 25.391 1.00 90.56 100 GLU A N 1
ATOM 802 C CA . GLU A 1 100 ? -6.644 6.256 25.695 1.00 90.56 100 GLU A CA 1
ATOM 803 C C . GLU A 1 100 ? -7.502 5.438 26.674 1.00 90.56 100 GLU A C 1
ATOM 805 O O . GLU A 1 100 ? -7.699 4.223 26.548 1.00 90.56 100 GLU A O 1
ATOM 810 N N . GLU A 1 101 ? -8.109 6.139 27.633 1.00 90.06 101 GLU A N 1
ATOM 811 C CA . GLU A 1 101 ? -9.027 5.523 28.585 1.00 90.06 101 GLU A CA 1
ATOM 812 C C . GLU A 1 101 ? -10.245 4.912 27.867 1.00 90.06 101 GLU A C 1
ATOM 814 O O . GLU A 1 101 ? -10.829 5.486 26.940 1.00 90.06 101 GLU A O 1
ATOM 819 N N . GLY A 1 102 ? -10.652 3.721 28.312 1.00 86.06 102 GLY A N 1
ATOM 820 C CA . GLY A 1 102 ? -11.832 3.028 27.795 1.00 86.06 102 GLY A CA 1
ATOM 821 C C . GLY A 1 102 ? -11.602 2.199 26.528 1.00 86.06 102 GLY A C 1
ATOM 822 O O . GLY A 1 102 ? -12.561 1.599 26.038 1.00 86.06 102 GLY A O 1
ATOM 823 N N . VAL A 1 103 ? -10.369 2.116 26.017 1.00 90.44 103 VAL A N 1
ATOM 824 C CA . VAL A 1 103 ? -10.008 1.157 24.962 1.00 90.44 103 VAL A CA 1
ATOM 825 C C . VAL A 1 103 ? -9.922 -0.255 25.549 1.00 90.44 103 VAL A C 1
ATOM 827 O O . VAL A 1 103 ? -9.239 -0.491 26.545 1.00 90.44 103 VAL A O 1
ATOM 830 N N . ASP A 1 104 ? -10.638 -1.203 24.940 1.00 95.38 104 ASP A N 1
ATOM 831 C CA . ASP A 1 104 ? -10.659 -2.606 25.371 1.00 95.38 104 ASP A CA 1
ATOM 832 C C . ASP A 1 104 ? -9.304 -3.292 25.145 1.00 95.38 104 ASP A C 1
ATOM 834 O O . ASP A 1 104 ? -8.635 -3.048 24.144 1.00 95.38 104 ASP A O 1
ATOM 838 N N . GLU A 1 105 ? -8.920 -4.210 26.032 1.00 95.25 105 GLU A N 1
ATOM 839 C CA . GLU A 1 105 ? -7.642 -4.933 25.955 1.00 95.25 105 GLU A CA 1
ATOM 840 C C . GLU A 1 105 ? -7.454 -5.721 24.646 1.00 95.25 105 GLU A C 1
ATOM 842 O O . GLU A 1 105 ? -6.342 -5.803 24.117 1.00 95.25 105 GLU A O 1
ATOM 847 N N . LYS A 1 106 ? -8.532 -6.253 24.050 1.00 95.25 106 LYS A N 1
ATOM 848 C CA . LYS A 1 106 ? -8.447 -6.900 22.730 1.00 95.25 106 LYS A CA 1
ATOM 849 C C . LYS A 1 106 ? -8.170 -5.883 21.632 1.00 95.25 106 LYS A C 1
ATOM 851 O O . LYS A 1 106 ? -7.405 -6.173 20.719 1.00 95.25 106 LYS A O 1
ATOM 856 N N . MET A 1 107 ? -8.734 -4.681 21.744 1.00 96.50 107 MET A N 1
ATOM 857 C CA . MET A 1 107 ? -8.432 -3.588 20.823 1.00 96.50 107 MET A CA 1
ATOM 858 C C . MET A 1 107 ? -6.986 -3.107 20.988 1.00 96.50 107 MET A C 1
ATOM 860 O O . MET A 1 107 ? -6.288 -2.947 19.992 1.00 96.50 107 MET A O 1
ATOM 864 N N . LYS A 1 108 ? -6.485 -2.981 22.223 1.00 96.56 108 LYS A N 1
ATOM 865 C CA . LYS A 1 108 ? -5.061 -2.697 22.478 1.00 96.56 108 LYS A CA 1
ATOM 866 C C . LYS A 1 108 ? -4.149 -3.757 21.865 1.00 96.56 108 LYS A C 1
ATOM 868 O O . LYS A 1 108 ? -3.142 -3.414 21.261 1.00 96.56 108 LYS A O 1
ATOM 873 N N . THR A 1 109 ? -4.540 -5.030 21.936 1.00 96.06 109 THR A N 1
ATOM 874 C CA . THR A 1 109 ? -3.800 -6.133 21.303 1.00 96.06 109 THR A CA 1
ATOM 875 C C . THR A 1 109 ? -3.773 -6.012 19.774 1.00 96.06 109 THR A C 1
ATOM 877 O O . THR A 1 109 ? -2.740 -6.273 19.158 1.00 96.06 109 THR A O 1
ATOM 880 N N . ILE A 1 110 ? -4.885 -5.611 19.147 1.00 95.69 110 ILE A N 1
ATOM 881 C CA . ILE A 1 110 ? -4.931 -5.321 17.703 1.00 95.69 110 ILE A CA 1
ATOM 882 C C . ILE A 1 110 ? -3.989 -4.156 17.368 1.00 95.69 110 ILE A C 1
ATOM 884 O O . ILE A 1 110 ? -3.217 -4.249 16.412 1.00 95.69 110 ILE A O 1
ATOM 888 N N . ILE A 1 111 ? -4.010 -3.088 18.170 1.00 96.25 111 ILE A N 1
ATOM 889 C CA . ILE A 1 111 ? -3.126 -1.931 17.994 1.00 96.25 111 ILE A CA 1
ATOM 890 C C . ILE A 1 111 ? -1.654 -2.346 18.109 1.00 96.25 111 ILE A C 1
ATOM 892 O O . ILE A 1 111 ? -0.873 -2.047 17.213 1.00 96.25 111 ILE A O 1
ATOM 896 N N . ASP A 1 112 ? -1.282 -3.104 19.143 1.00 96.81 112 ASP A N 1
ATOM 897 C CA . ASP A 1 112 ? 0.091 -3.586 19.349 1.00 96.81 112 ASP A CA 1
ATOM 898 C C . ASP A 1 112 ? 0.613 -4.408 18.174 1.00 96.81 112 ASP A C 1
ATOM 900 O O . ASP A 1 112 ? 1.769 -4.286 17.766 1.00 96.81 112 ASP A O 1
ATOM 904 N N . ARG A 1 113 ? -0.247 -5.249 17.604 1.00 94.94 113 ARG A N 1
ATOM 905 C CA . ARG A 1 113 ? 0.098 -6.038 16.424 1.00 94.94 113 ARG A CA 1
ATOM 906 C C . ARG A 1 113 ? 0.194 -5.191 15.165 1.00 94.94 113 ARG A C 1
ATOM 908 O O . ARG A 1 113 ? 1.080 -5.443 14.362 1.00 94.94 113 ARG A O 1
ATOM 915 N N . THR A 1 114 ? -0.654 -4.177 15.020 1.00 93.81 114 THR A N 1
ATOM 916 C CA . THR A 1 114 ? -0.562 -3.214 13.911 1.00 93.81 114 THR A CA 1
ATOM 917 C C . THR A 1 114 ? 0.743 -2.422 13.991 1.00 93.81 114 THR A C 1
ATOM 919 O O . THR A 1 114 ? 1.441 -2.282 12.994 1.00 93.81 114 THR A O 1
ATOM 922 N N . ILE A 1 115 ? 1.137 -1.992 15.192 1.00 95.88 115 ILE A N 1
ATOM 923 C CA . ILE A 1 115 ? 2.419 -1.318 15.420 1.00 95.88 115 ILE A CA 1
ATOM 924 C C . ILE A 1 115 ? 3.581 -2.242 15.060 1.00 95.88 115 ILE A C 1
ATOM 926 O O . ILE A 1 115 ? 4.488 -1.847 14.333 1.00 95.88 115 ILE A O 1
ATOM 930 N N . ARG A 1 116 ? 3.544 -3.498 15.526 1.00 95.62 116 ARG A N 1
ATOM 931 C CA . ARG A 1 116 ? 4.562 -4.496 15.179 1.00 95.62 116 ARG A CA 1
ATOM 932 C C . ARG A 1 116 ? 4.620 -4.753 13.675 1.00 95.62 116 ARG A C 1
ATOM 934 O O . ARG A 1 116 ? 5.712 -4.868 13.145 1.00 95.62 116 ARG A O 1
ATOM 941 N N . MET A 1 117 ? 3.474 -4.822 13.000 1.00 91.75 117 MET A N 1
ATOM 942 C CA . MET A 1 117 ? 3.403 -4.951 11.546 1.00 91.75 117 MET A CA 1
ATOM 943 C C . MET A 1 117 ? 4.168 -3.805 10.876 1.00 91.75 117 MET A C 1
ATOM 945 O O . MET A 1 117 ? 5.062 -4.076 10.086 1.00 91.75 117 MET A O 1
ATOM 949 N N . PHE A 1 118 ? 3.917 -2.549 11.257 1.00 93.88 118 PHE A N 1
ATOM 950 C CA . PHE A 1 118 ? 4.661 -1.406 10.718 1.00 93.88 118 PHE A CA 1
ATOM 951 C C . PHE A 1 118 ? 6.158 -1.449 11.063 1.00 93.88 118 PHE A C 1
ATOM 953 O O . PHE A 1 118 ? 6.982 -1.142 10.207 1.00 93.88 118 PHE A O 1
ATOM 960 N N . GLU A 1 119 ? 6.544 -1.862 12.276 1.00 96.44 119 GLU A N 1
ATOM 961 C CA . GLU A 1 119 ? 7.965 -2.055 12.625 1.00 96.44 119 GLU A CA 1
ATOM 962 C C . GLU A 1 119 ? 8.636 -3.167 11.799 1.00 96.44 119 GLU A C 1
ATOM 964 O O . GLU A 1 119 ? 9.799 -3.028 11.428 1.00 96.44 119 GLU A O 1
ATOM 969 N N . ASP A 1 120 ? 7.910 -4.237 11.467 1.00 94.38 120 ASP A N 1
ATOM 970 C CA . ASP A 1 120 ? 8.397 -5.332 10.620 1.00 94.38 120 ASP A CA 1
ATOM 971 C C . ASP A 1 120 ? 8.488 -4.913 9.135 1.00 94.38 120 ASP A C 1
ATOM 973 O O . ASP A 1 120 ? 9.370 -5.385 8.411 1.00 94.38 120 ASP A O 1
ATOM 977 N N . GLU A 1 121 ? 7.610 -4.017 8.667 1.00 90.62 121 GLU A N 1
ATOM 978 C CA . GLU A 1 121 ? 7.615 -3.482 7.295 1.00 90.62 121 GLU A CA 1
ATOM 979 C C . GLU A 1 121 ? 8.822 -2.561 7.037 1.00 90.62 121 GLU A C 1
ATOM 981 O O . GLU A 1 121 ? 9.443 -2.634 5.972 1.00 90.62 121 GLU A O 1
ATOM 986 N N . LYS A 1 122 ? 9.220 -1.735 8.016 1.00 93.56 122 LYS A N 1
ATOM 987 C CA . LYS A 1 122 ? 10.350 -0.791 7.896 1.00 93.56 122 LYS A CA 1
ATOM 988 C C . LYS A 1 122 ? 11.650 -1.407 7.355 1.00 93.56 122 LYS A C 1
ATOM 990 O O . LYS A 1 122 ? 12.173 -0.874 6.376 1.00 93.56 122 LYS A O 1
ATOM 995 N N . PRO A 1 123 ? 12.214 -2.495 7.922 1.00 96.31 123 PRO A N 1
ATOM 996 C CA . PRO A 1 123 ? 13.456 -3.075 7.411 1.00 96.31 123 PRO A CA 1
ATOM 997 C C . PRO A 1 123 ? 13.299 -3.676 6.009 1.00 96.31 123 PRO A C 1
ATOM 999 O O . PRO A 1 123 ? 14.265 -3.693 5.247 1.00 96.31 123 PRO A O 1
ATOM 1002 N N . VAL A 1 124 ? 12.103 -4.151 5.642 1.00 92.88 124 VAL A N 1
ATOM 1003 C CA . VAL A 1 124 ? 11.823 -4.662 4.290 1.00 92.88 124 VAL A CA 1
ATOM 1004 C C . VAL A 1 124 ? 11.848 -3.520 3.279 1.00 92.88 124 VAL A C 1
ATOM 1006 O O . VAL A 1 124 ? 12.541 -3.623 2.265 1.00 92.88 124 VAL A O 1
ATOM 1009 N N . LEU A 1 125 ? 11.149 -2.425 3.583 1.00 89.38 125 LEU A N 1
ATOM 1010 C CA . LEU A 1 125 ? 11.117 -1.227 2.748 1.00 89.38 125 LEU A CA 1
ATOM 1011 C C . LEU A 1 125 ? 12.500 -0.578 2.656 1.00 89.38 125 LEU A C 1
ATOM 1013 O O . LEU A 1 125 ? 12.948 -0.268 1.556 1.00 89.38 125 LEU A O 1
ATOM 1017 N N . SER A 1 126 ? 13.218 -0.445 3.777 1.00 93.56 126 SER A N 1
ATOM 1018 C CA . SER A 1 126 ? 14.585 0.089 3.775 1.00 93.56 126 SER A CA 1
ATOM 1019 C C . SER A 1 126 ? 15.479 -0.712 2.838 1.00 93.56 126 SER A C 1
ATOM 1021 O O . SER A 1 126 ? 16.079 -0.132 1.941 1.00 93.56 126 SER A O 1
ATOM 1023 N N . ALA A 1 127 ? 15.508 -2.042 2.976 1.00 94.06 127 ALA A N 1
ATOM 1024 C CA . ALA A 1 127 ? 16.342 -2.894 2.134 1.00 94.06 127 ALA A CA 1
ATOM 1025 C C . ALA A 1 127 ? 15.978 -2.794 0.642 1.00 94.06 127 ALA A C 1
ATOM 1027 O O . ALA A 1 127 ? 16.868 -2.831 -0.211 1.00 94.06 127 ALA A O 1
ATOM 1028 N N . PHE A 1 128 ? 14.688 -2.656 0.321 1.00 89.94 128 PHE A N 1
ATOM 1029 C CA . PHE A 1 128 ? 14.230 -2.453 -1.051 1.00 89.94 128 PHE A CA 1
ATOM 1030 C C . PHE A 1 128 ? 14.784 -1.150 -1.642 1.00 89.94 128 PHE A C 1
ATOM 1032 O O . PHE A 1 128 ? 15.467 -1.193 -2.665 1.00 89.94 128 PHE A O 1
ATOM 1039 N N . TYR A 1 129 ? 14.580 -0.011 -0.976 1.00 88.88 129 TYR A N 1
ATOM 1040 C CA . TYR A 1 129 ? 15.069 1.280 -1.470 1.00 88.88 129 TYR A CA 1
ATOM 1041 C C . TYR A 1 129 ? 16.592 1.410 -1.430 1.00 88.88 129 TYR A C 1
ATOM 1043 O O . TYR A 1 129 ? 17.174 2.002 -2.338 1.00 88.88 129 TYR A O 1
ATOM 1051 N N . ASP A 1 130 ? 17.254 0.814 -0.437 1.00 91.25 130 ASP A N 1
ATOM 1052 C CA . ASP A 1 130 ? 18.715 0.738 -0.392 1.00 91.25 130 ASP A CA 1
ATOM 1053 C C . ASP A 1 130 ? 19.232 -0.012 -1.626 1.00 91.25 130 ASP A C 1
ATOM 1055 O O . ASP A 1 130 ? 20.145 0.464 -2.299 1.00 91.25 130 ASP A O 1
ATOM 1059 N N . THR A 1 131 ? 18.579 -1.115 -2.010 1.00 89.12 131 THR A N 1
ATOM 1060 C CA . THR A 1 131 ? 18.905 -1.840 -3.246 1.00 89.12 131 THR A CA 1
ATOM 1061 C C . THR A 1 131 ? 18.697 -0.967 -4.484 1.00 89.12 131 THR A C 1
ATOM 1063 O O . THR A 1 131 ? 19.595 -0.899 -5.317 1.00 89.12 131 THR A O 1
ATOM 1066 N N . LEU A 1 132 ? 17.569 -0.257 -4.606 1.00 82.88 132 LEU A N 1
ATOM 1067 C CA . LEU A 1 132 ? 17.332 0.647 -5.742 1.00 82.88 132 LEU A CA 1
ATOM 1068 C C . LEU A 1 132 ? 18.402 1.748 -5.834 1.00 82.88 132 LEU A C 1
ATOM 1070 O O . LEU A 1 132 ? 18.895 2.050 -6.920 1.00 82.88 132 LEU A O 1
ATOM 1074 N N . SER A 1 133 ? 18.813 2.304 -4.692 1.00 85.50 133 SER A N 1
ATOM 1075 C CA . SER A 1 133 ? 19.809 3.376 -4.633 1.00 85.50 133 SER A CA 1
ATOM 1076 C C . SER A 1 133 ? 21.207 2.940 -5.092 1.00 85.50 133 SER A C 1
ATOM 1078 O O . SER A 1 133 ? 21.919 3.733 -5.706 1.00 85.50 133 SER A O 1
ATOM 1080 N N . LEU A 1 134 ? 21.584 1.675 -4.857 1.00 84.62 134 LEU A N 1
ATOM 1081 C CA . LEU A 1 134 ? 22.892 1.121 -5.232 1.00 84.62 134 LEU A CA 1
ATOM 1082 C C . LEU A 1 134 ? 23.082 0.991 -6.746 1.00 84.62 134 LEU A C 1
ATOM 1084 O O . LEU A 1 134 ? 24.217 0.941 -7.218 1.00 84.62 134 LEU A O 1
ATOM 1088 N N . TYR A 1 135 ? 21.988 0.934 -7.503 1.00 78.38 135 TYR A N 1
ATOM 1089 C CA . TYR A 1 135 ? 22.018 0.688 -8.944 1.00 78.38 135 TYR A CA 1
ATOM 1090 C C . TYR A 1 135 ? 21.406 1.826 -9.761 1.00 78.38 135 TYR A C 1
ATOM 1092 O O . TYR A 1 135 ? 21.211 1.665 -10.961 1.00 78.38 135 TYR A O 1
ATOM 1100 N N . LYS A 1 136 ? 21.161 2.987 -9.140 1.00 72.19 136 LYS A N 1
ATOM 1101 C CA . LYS A 1 136 ? 20.571 4.169 -9.791 1.00 72.19 136 LYS A CA 1
ATOM 1102 C C . LYS A 1 136 ? 21.347 4.652 -11.026 1.00 72.19 136 LYS A C 1
ATOM 1104 O O . LYS A 1 136 ? 20.756 5.207 -11.944 1.00 72.19 136 LYS A O 1
ATOM 1109 N N . ASP A 1 137 ? 22.663 4.432 -11.040 1.00 71.69 137 ASP A N 1
ATOM 1110 C CA . ASP A 1 137 ? 23.558 4.863 -12.119 1.00 71.69 137 ASP A CA 1
ATOM 1111 C C . ASP A 1 137 ? 23.750 3.778 -13.194 1.00 71.69 137 ASP A C 1
ATOM 1113 O O . ASP A 1 137 ? 24.343 4.032 -14.246 1.00 71.69 137 ASP A O 1
ATOM 1117 N N . LEU A 1 138 ? 23.251 2.559 -12.951 1.00 69.69 138 LEU A N 1
ATOM 1118 C CA . LEU A 1 138 ? 23.257 1.501 -13.952 1.00 69.69 138 LEU A CA 1
ATOM 1119 C C . LEU A 1 138 ? 22.153 1.755 -14.984 1.00 69.69 138 LEU A C 1
ATOM 1121 O O . LEU A 1 138 ? 21.047 2.176 -14.655 1.00 69.69 138 LEU A O 1
ATOM 1125 N N . LYS A 1 139 ? 22.449 1.465 -16.253 1.00 65.62 139 LYS A N 1
ATOM 1126 C CA . LYS A 1 139 ? 21.506 1.598 -17.371 1.00 65.62 139 LYS A CA 1
ATOM 1127 C C . LYS A 1 139 ? 21.386 0.284 -18.138 1.00 65.62 139 LYS A C 1
ATOM 1129 O O . LYS A 1 139 ? 22.318 -0.518 -18.158 1.00 65.62 139 LYS A O 1
ATOM 1134 N N . GLY A 1 140 ? 20.255 0.109 -18.817 1.00 63.34 140 GLY A N 1
ATOM 1135 C CA . GLY A 1 140 ? 20.011 -1.008 -19.731 1.00 63.34 140 GLY A CA 1
ATOM 1136 C C . GLY A 1 140 ? 19.591 -2.312 -19.048 1.00 63.34 140 GLY A C 1
ATOM 1137 O O . GLY A 1 140 ? 19.230 -2.343 -17.871 1.00 63.34 140 GLY A O 1
ATOM 1138 N N . GLU A 1 141 ? 19.640 -3.407 -19.809 1.00 63.91 141 GLU A N 1
ATOM 1139 C CA . GLU A 1 141 ? 19.081 -4.716 -19.433 1.00 63.91 141 GLU A CA 1
ATOM 1140 C C . GLU A 1 141 ? 19.670 -5.314 -18.144 1.00 63.91 141 GLU A C 1
ATOM 1142 O O . GLU A 1 141 ? 19.006 -6.096 -17.468 1.00 63.91 141 GLU A O 1
ATOM 1147 N N . ALA A 1 142 ? 20.883 -4.915 -17.746 1.00 70.44 142 ALA A N 1
ATOM 1148 C CA . ALA A 1 142 ? 21.539 -5.415 -16.536 1.00 70.44 142 ALA A CA 1
ATOM 1149 C C . ALA A 1 142 ? 20.807 -5.038 -15.229 1.00 70.44 142 ALA A C 1
ATOM 1151 O O . ALA A 1 142 ? 20.959 -5.727 -14.220 1.00 70.44 142 ALA A O 1
ATOM 1152 N N . VAL A 1 143 ? 19.999 -3.971 -15.237 1.00 74.56 143 VAL A N 1
ATOM 1153 C CA . VAL A 1 143 ? 19.250 -3.498 -14.057 1.00 74.56 143 VAL A CA 1
ATOM 1154 C C . VAL A 1 143 ? 17.986 -4.322 -13.818 1.00 74.56 143 VAL A C 1
ATOM 1156 O O . VAL A 1 143 ? 17.558 -4.502 -12.675 1.00 74.56 143 VAL A O 1
ATOM 1159 N N . LEU A 1 144 ? 17.398 -4.869 -14.883 1.00 73.88 144 LEU A N 1
ATOM 1160 C CA . LEU A 1 144 ? 16.087 -5.506 -14.829 1.00 73.88 144 LEU A CA 1
ATOM 1161 C C . LEU A 1 144 ? 16.041 -6.736 -13.896 1.00 73.88 144 LEU A C 1
ATOM 1163 O O . LEU A 1 144 ? 15.147 -6.791 -13.047 1.00 73.88 144 LEU A O 1
ATOM 1167 N N . PRO A 1 145 ? 17.003 -7.685 -13.941 1.00 83.31 145 PRO A N 1
ATOM 1168 C CA . PRO A 1 145 ? 17.011 -8.824 -13.022 1.00 83.31 145 PRO A CA 1
ATOM 1169 C C . PRO A 1 145 ? 17.177 -8.414 -11.555 1.00 83.31 145 PRO A C 1
ATOM 1171 O O . PRO A 1 145 ? 16.654 -9.085 -10.662 1.00 83.31 145 PRO A O 1
ATOM 1174 N N . ILE A 1 146 ? 17.907 -7.323 -11.300 1.00 84.00 146 ILE A N 1
ATOM 1175 C CA . ILE A 1 146 ? 18.133 -6.795 -9.953 1.00 84.00 146 ILE A CA 1
ATOM 1176 C C . ILE A 1 146 ? 16.833 -6.195 -9.413 1.00 84.00 146 ILE A C 1
ATOM 1178 O O . ILE A 1 146 ? 16.405 -6.575 -8.323 1.00 84.00 146 ILE A O 1
ATOM 1182 N N . ASN A 1 147 ? 16.176 -5.328 -10.193 1.00 78.50 147 ASN A N 1
ATOM 1183 C CA . ASN A 1 147 ? 14.901 -4.717 -9.817 1.00 78.50 147 ASN A CA 1
ATOM 1184 C C . ASN A 1 147 ? 13.825 -5.788 -9.578 1.00 78.50 147 ASN A C 1
ATOM 1186 O O . ASN A 1 147 ? 13.196 -5.814 -8.522 1.00 78.50 147 ASN A O 1
ATOM 1190 N N . ARG A 1 148 ? 13.703 -6.758 -10.493 1.00 82.31 148 ARG A N 1
ATOM 1191 C CA . ARG A 1 148 ? 12.782 -7.892 -10.341 1.00 82.31 148 ARG A CA 1
ATOM 1192 C C . ARG A 1 148 ? 13.016 -8.654 -9.039 1.00 82.31 148 ARG A C 1
ATOM 1194 O O . ARG A 1 148 ? 12.077 -8.882 -8.281 1.00 82.31 148 ARG A O 1
ATOM 1201 N N . ARG A 1 149 ? 14.268 -9.014 -8.734 1.00 89.38 149 ARG A N 1
ATOM 1202 C CA . ARG A 1 149 ? 14.601 -9.722 -7.488 1.00 89.38 149 ARG A CA 1
ATOM 1203 C C . ARG A 1 149 ? 14.283 -8.879 -6.251 1.00 89.38 149 ARG A C 1
ATOM 1205 O O . ARG A 1 149 ? 13.773 -9.425 -5.270 1.00 89.38 149 ARG A O 1
ATOM 1212 N N . ALA A 1 150 ? 14.583 -7.581 -6.285 1.00 87.19 150 ALA A N 1
ATOM 1213 C CA . ALA A 1 150 ? 14.302 -6.662 -5.188 1.00 87.19 150 ALA A CA 1
ATOM 1214 C C . ALA A 1 150 ? 12.791 -6.557 -4.925 1.00 87.19 150 ALA A C 1
ATOM 1216 O O . ALA A 1 150 ? 12.357 -6.768 -3.791 1.00 87.19 150 ALA A O 1
ATOM 1217 N N . GLN A 1 151 ? 11.987 -6.342 -5.974 1.00 83.75 151 GLN A N 1
ATOM 1218 C CA . GLN A 1 151 ? 10.527 -6.277 -5.878 1.00 83.75 151 GLN A CA 1
ATOM 1219 C C . GLN A 1 151 ? 9.925 -7.595 -5.387 1.00 83.75 151 GLN A C 1
ATOM 1221 O O . GLN A 1 151 ? 9.144 -7.589 -4.441 1.00 83.75 151 GLN A O 1
ATOM 1226 N N . GLN A 1 152 ? 10.319 -8.738 -5.955 1.00 87.06 152 GLN A N 1
ATOM 1227 C CA . GLN A 1 152 ? 9.818 -10.046 -5.517 1.00 87.06 152 GLN A CA 1
ATOM 1228 C C . GLN A 1 152 ? 10.162 -10.328 -4.048 1.00 87.06 152 GLN A C 1
ATOM 1230 O O . GLN A 1 152 ? 9.322 -10.810 -3.289 1.00 87.06 152 GLN A O 1
ATOM 1235 N N . THR A 1 153 ? 11.385 -9.997 -3.618 1.00 90.06 153 THR A N 1
ATOM 1236 C CA . THR A 1 153 ? 11.800 -10.162 -2.217 1.00 90.06 153 THR A CA 1
ATOM 1237 C C . THR A 1 153 ? 10.955 -9.298 -1.288 1.00 90.06 153 THR A C 1
ATOM 1239 O O . THR A 1 153 ? 10.505 -9.779 -0.247 1.00 90.06 153 THR A O 1
ATOM 1242 N N . MET A 1 154 ? 10.721 -8.040 -1.666 1.00 87.94 154 MET A N 1
ATOM 1243 C CA . MET A 1 154 ? 9.861 -7.125 -0.925 1.00 87.94 154 MET A CA 1
ATOM 1244 C C . MET A 1 154 ? 8.424 -7.655 -0.857 1.00 87.94 154 MET A C 1
ATOM 1246 O O . MET A 1 154 ? 7.911 -7.836 0.242 1.00 87.94 154 MET A O 1
ATOM 1250 N N . LEU A 1 155 ? 7.796 -7.973 -1.992 1.00 83.50 155 LEU A N 1
ATOM 1251 C CA . LEU A 1 155 ? 6.408 -8.446 -2.061 1.00 83.50 155 LEU A CA 1
ATOM 1252 C C . LEU A 1 155 ? 6.185 -9.714 -1.232 1.00 83.50 155 LEU A C 1
ATOM 1254 O O . LEU A 1 155 ? 5.224 -9.785 -0.469 1.00 83.50 155 LEU A O 1
ATOM 1258 N N . ASN A 1 156 ? 7.099 -10.685 -1.315 1.00 84.94 156 ASN A N 1
ATOM 1259 C CA . ASN A 1 156 ? 7.006 -11.920 -0.537 1.00 84.94 156 ASN A CA 1
ATOM 1260 C C . ASN A 1 156 ? 7.064 -11.650 0.973 1.00 84.94 156 ASN A C 1
ATOM 1262 O O . ASN A 1 156 ? 6.268 -12.199 1.737 1.00 84.94 156 ASN A O 1
ATOM 1266 N N . LYS A 1 157 ? 7.985 -10.784 1.417 1.00 89.69 157 LYS A N 1
ATOM 1267 C CA . LYS A 1 157 ? 8.108 -10.427 2.837 1.00 89.69 157 LYS A CA 1
ATOM 1268 C C . LYS A 1 157 ? 6.915 -9.604 3.326 1.00 89.69 157 LYS A C 1
ATOM 1270 O O . LYS A 1 157 ? 6.381 -9.915 4.386 1.00 89.69 157 LYS A O 1
ATOM 1275 N N . MET A 1 158 ? 6.466 -8.619 2.548 1.00 84.88 158 MET A N 1
ATOM 1276 C CA . MET A 1 158 ? 5.293 -7.797 2.869 1.00 84.88 158 MET A CA 1
ATOM 1277 C C . MET A 1 158 ? 4.026 -8.653 2.956 1.00 84.88 158 MET A C 1
ATOM 1279 O O . MET A 1 158 ? 3.284 -8.552 3.928 1.00 84.88 158 MET A O 1
ATOM 1283 N N . SER A 1 159 ? 3.812 -9.564 2.001 1.00 82.31 159 SER A N 1
ATOM 1284 C CA . SER A 1 159 ? 2.678 -10.496 2.019 1.00 82.31 159 SER A CA 1
ATOM 1285 C C . SER A 1 159 ? 2.686 -11.384 3.267 1.00 82.31 159 SER A C 1
ATOM 1287 O O . SER A 1 159 ? 1.649 -11.565 3.911 1.00 82.31 159 SER A O 1
ATOM 1289 N N . HIS A 1 160 ? 3.857 -11.892 3.665 1.00 86.56 160 HIS A N 1
ATOM 1290 C CA . HIS A 1 160 ? 3.988 -12.667 4.895 1.00 86.56 160 HIS A CA 1
ATOM 1291 C C . HIS A 1 160 ? 3.649 -11.835 6.141 1.00 86.56 160 HIS A C 1
ATOM 1293 O O . HIS A 1 160 ? 2.866 -12.282 6.976 1.00 86.56 160 HIS A O 1
ATOM 1299 N N . ILE A 1 161 ? 4.188 -10.616 6.247 1.00 86.44 161 ILE A N 1
ATOM 1300 C CA . ILE A 1 161 ? 3.917 -9.702 7.366 1.00 86.44 161 ILE A CA 1
ATOM 1301 C C . ILE A 1 161 ? 2.417 -9.386 7.463 1.00 86.44 161 ILE A C 1
ATOM 1303 O O . ILE A 1 161 ? 1.832 -9.509 8.538 1.00 86.44 161 ILE A O 1
ATOM 1307 N N . GLN A 1 162 ? 1.777 -9.057 6.339 1.00 80.31 162 GLN A N 1
ATOM 1308 C CA . GLN A 1 162 ? 0.367 -8.657 6.292 1.00 80.31 162 GLN A CA 1
ATOM 1309 C C . GLN A 1 162 ? -0.609 -9.812 6.558 1.00 80.31 162 GLN A C 1
ATOM 1311 O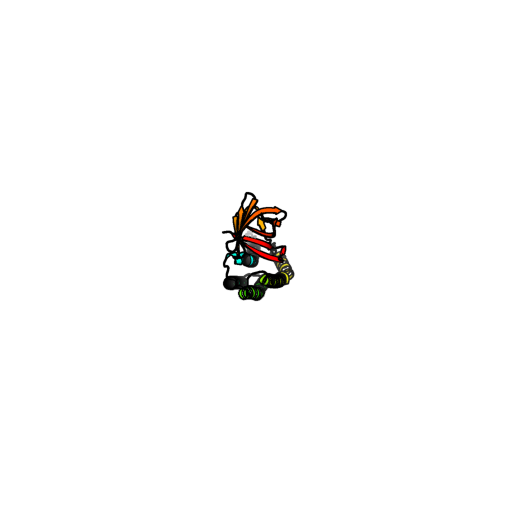 O . GLN A 1 162 ? -1.698 -9.585 7.084 1.00 80.31 162 GLN A O 1
ATOM 1316 N N . SER A 1 163 ? -0.237 -11.048 6.213 1.00 83.06 163 SER A N 1
ATOM 1317 C CA . SER A 1 163 ? -1.092 -12.229 6.403 1.00 83.06 163 SER A CA 1
ATOM 1318 C C . SER A 1 163 ? -0.912 -12.919 7.758 1.00 83.06 163 SER A C 1
ATOM 1320 O O . SER A 1 163 ? -1.825 -13.606 8.221 1.00 83.06 163 SER A O 1
ATOM 1322 N N . ARG A 1 164 ? 0.235 -12.726 8.427 1.00 88.50 164 ARG A N 1
ATOM 1323 C CA . ARG A 1 164 ? 0.586 -13.396 9.694 1.00 88.50 164 ARG A CA 1
ATOM 1324 C C . ARG A 1 164 ? -0.489 -13.247 10.771 1.00 88.50 164 ARG A C 1
ATOM 1326 O O . ARG A 1 164 ? -0.805 -14.209 11.466 1.00 88.50 164 ARG A O 1
ATOM 1333 N N . ASP A 1 165 ? -1.032 -12.042 10.921 1.00 83.94 165 ASP A N 1
ATOM 1334 C CA . ASP A 1 165 ? -1.901 -11.674 12.042 1.00 83.94 165 ASP A CA 1
ATOM 1335 C C . ASP A 1 165 ? -3.405 -11.695 11.690 1.00 83.94 165 ASP A C 1
ATOM 1337 O O . ASP A 1 165 ? -4.249 -11.454 12.556 1.00 83.94 165 ASP A O 1
ATOM 1341 N N . THR A 1 166 ? -3.777 -12.038 10.448 1.00 86.81 166 THR A N 1
ATOM 1342 C CA . THR A 1 166 ? -5.165 -11.957 9.949 1.00 86.81 166 THR A CA 1
ATOM 1343 C C . THR A 1 166 ? -6.149 -12.820 10.746 1.00 86.81 166 THR A C 1
ATOM 1345 O O . THR A 1 166 ? -7.245 -12.366 11.092 1.00 86.81 166 THR A O 1
ATOM 1348 N N . ALA A 1 167 ? -5.772 -14.060 11.074 1.00 88.25 167 ALA A N 1
ATOM 1349 C CA . ALA A 1 167 ? -6.630 -14.968 11.840 1.00 88.25 167 ALA A CA 1
ATOM 1350 C C . ALA A 1 167 ? -6.864 -14.458 13.273 1.00 88.25 167 ALA A C 1
ATOM 1352 O O . ALA A 1 167 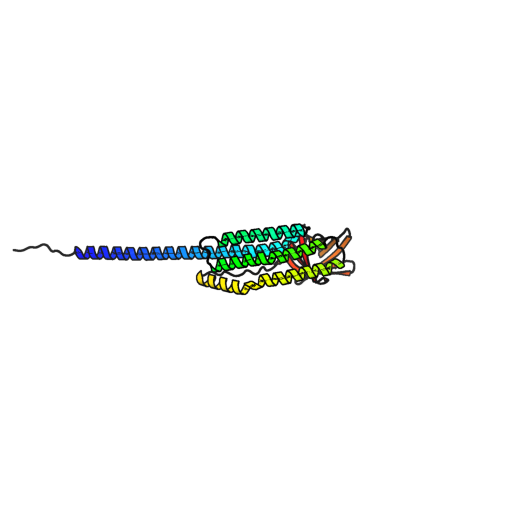? -7.986 -14.497 13.784 1.00 88.25 167 ALA A O 1
ATOM 1353 N N . ASP A 1 168 ? -5.815 -13.921 13.902 1.00 90.25 168 ASP A N 1
ATOM 1354 C CA . ASP A 1 168 ? -5.899 -13.343 15.241 1.00 90.25 168 ASP A CA 1
ATOM 1355 C C . ASP A 1 168 ? -6.746 -12.061 15.242 1.00 90.25 168 ASP A C 1
ATOM 1357 O O . ASP A 1 168 ? -7.590 -11.898 16.125 1.00 90.25 168 ASP A O 1
ATOM 1361 N N . PHE A 1 169 ? -6.594 -11.190 14.237 1.00 89.75 169 PHE A N 1
ATOM 1362 C CA . PHE A 1 169 ? -7.434 -9.996 14.065 1.00 89.75 169 PHE A CA 1
ATOM 1363 C C . PHE A 1 169 ? -8.903 -10.374 13.948 1.00 89.75 169 PHE A C 1
ATOM 1365 O O . PHE A 1 169 ? -9.729 -9.845 14.687 1.00 89.75 169 PHE A O 1
ATOM 1372 N N . THR A 1 170 ? -9.216 -11.338 13.084 1.00 91.06 170 THR A N 1
ATOM 1373 C CA . THR A 1 170 ? -10.586 -11.826 12.887 1.00 91.06 170 THR A CA 1
ATOM 1374 C C . THR A 1 170 ? -11.190 -12.303 14.208 1.00 91.06 170 THR A C 1
ATOM 1376 O O . THR A 1 170 ? -12.270 -11.858 14.591 1.00 91.06 170 THR A O 1
ATOM 1379 N N . ARG A 1 171 ? -10.450 -13.113 14.978 1.00 94.25 171 ARG A N 1
ATOM 1380 C CA . ARG A 1 171 ? -10.897 -13.589 16.295 1.00 94.25 171 ARG A CA 1
ATOM 1381 C C . ARG A 1 171 ? -11.155 -12.443 17.280 1.00 94.25 171 ARG A C 1
ATOM 1383 O O . ARG A 1 171 ? -12.170 -12.451 17.976 1.00 94.25 171 ARG A O 1
ATOM 1390 N N . TYR A 1 172 ? -10.251 -11.466 17.373 1.00 95.69 172 TYR A N 1
ATOM 1391 C CA . TYR A 1 172 ? -10.427 -10.339 18.294 1.00 95.69 172 TYR A CA 1
ATOM 1392 C C . TYR A 1 172 ? -11.601 -9.442 17.893 1.00 95.69 172 TYR A C 1
ATOM 1394 O O . TYR A 1 172 ? -12.372 -9.037 18.765 1.00 95.69 172 TYR A O 1
ATOM 1402 N N . LEU A 1 173 ? -11.774 -9.173 16.597 1.00 94.44 173 LEU A N 1
ATOM 1403 C CA . LEU A 1 173 ? -12.911 -8.411 16.083 1.00 94.44 173 LEU A CA 1
ATOM 1404 C C . LEU A 1 173 ? -14.234 -9.133 16.348 1.00 94.44 173 LEU A C 1
ATOM 1406 O O . LEU A 1 173 ? -15.175 -8.495 16.811 1.00 94.44 173 LEU A O 1
ATOM 1410 N N . ASP A 1 174 ? -14.302 -10.452 16.160 1.00 95.56 174 ASP A N 1
ATOM 1411 C CA . ASP A 1 174 ? -15.495 -11.249 16.473 1.00 95.56 174 ASP A CA 1
ATOM 1412 C C . ASP A 1 174 ? -15.883 -11.164 17.950 1.00 95.56 174 ASP A C 1
ATOM 1414 O O . ASP A 1 174 ? -17.060 -11.015 18.296 1.00 95.56 174 ASP A O 1
ATOM 1418 N N . ASP A 1 175 ? -14.900 -11.224 18.842 1.00 95.50 175 ASP A N 1
ATOM 1419 C CA . ASP A 1 175 ? -15.143 -11.097 20.272 1.00 95.50 175 ASP A CA 1
ATOM 1420 C C . ASP A 1 175 ? -15.612 -9.689 20.661 1.00 95.50 175 ASP A C 1
ATOM 1422 O O . ASP A 1 175 ? -16.521 -9.544 21.484 1.00 95.50 175 ASP A O 1
ATOM 1426 N N . LEU A 1 176 ? -15.029 -8.649 20.059 1.00 95.12 176 LEU A N 1
ATOM 1427 C CA . LEU A 1 176 ? -15.463 -7.263 20.239 1.00 95.12 176 LEU A CA 1
ATOM 1428 C C . LEU A 1 176 ? -16.880 -7.052 19.684 1.00 95.12 176 LEU A C 1
ATOM 1430 O O . LEU A 1 176 ? -17.715 -6.438 20.351 1.00 95.12 176 LEU A O 1
ATOM 1434 N N . ASN A 1 177 ? -17.193 -7.631 18.523 1.00 96.50 177 ASN A N 1
ATOM 1435 C CA . ASN A 1 177 ? -18.521 -7.615 17.910 1.00 96.50 177 ASN A CA 1
ATOM 1436 C C . ASN A 1 177 ? -19.569 -8.248 18.829 1.00 96.50 177 ASN A C 1
ATOM 1438 O O . ASN A 1 177 ? -20.617 -7.644 19.072 1.00 96.50 177 ASN A O 1
ATOM 1442 N N . LYS A 1 178 ? -19.268 -9.420 19.406 1.00 95.81 178 LYS A N 1
ATOM 1443 C CA . LYS A 1 178 ? -20.137 -10.097 20.383 1.00 95.81 178 LYS A CA 1
ATOM 1444 C C . LYS A 1 178 ? -20.317 -9.265 21.654 1.00 95.81 178 LYS A C 1
ATOM 1446 O O . LYS A 1 178 ? -21.446 -9.097 22.115 1.00 95.81 178 LYS A O 1
ATOM 1451 N N . LYS A 1 179 ? -19.227 -8.723 22.209 1.00 94.75 179 LYS A N 1
ATOM 1452 C CA . LYS A 1 179 ? -19.234 -7.966 23.473 1.00 94.75 179 LYS A CA 1
ATOM 1453 C C . LYS A 1 179 ? -19.973 -6.631 23.357 1.00 94.75 179 LYS A C 1
ATOM 1455 O O . LYS A 1 179 ? -20.764 -6.294 24.236 1.00 94.75 179 LYS A O 1
ATOM 1460 N N . TYR A 1 180 ? -19.742 -5.886 22.277 1.00 93.25 180 TYR A N 1
ATOM 1461 C CA . TYR A 1 180 ? -20.246 -4.520 22.099 1.00 93.25 180 TYR A CA 1
ATOM 1462 C C . TYR A 1 180 ? -21.423 -4.407 21.122 1.00 93.25 180 TYR A C 1
ATOM 1464 O O . TYR A 1 180 ? -21.939 -3.307 20.920 1.00 93.25 180 TYR A O 1
ATOM 1472 N N . LYS A 1 181 ? -21.894 -5.527 20.553 1.00 93.12 181 LYS A N 1
ATOM 1473 C CA . LYS A 1 181 ? -22.985 -5.579 19.560 1.00 93.12 181 LYS A CA 1
ATOM 1474 C C . LYS A 1 181 ? -22.715 -4.661 18.362 1.00 93.12 181 LYS A C 1
ATOM 1476 O O . LYS A 1 181 ? -23.564 -3.854 17.976 1.00 93.12 181 LYS A O 1
ATOM 1481 N N . THR A 1 182 ? -21.515 -4.781 17.809 1.00 92.69 182 THR A N 1
ATOM 1482 C CA . THR A 1 182 ? -21.038 -4.021 16.646 1.00 92.69 182 THR A CA 1
ATOM 1483 C C . THR A 1 182 ? -20.731 -4.963 15.468 1.00 92.69 182 THR A C 1
ATOM 1485 O O . THR A 1 182 ? -21.035 -6.156 15.537 1.00 92.69 182 THR A O 1
ATOM 1488 N N . LYS A 1 183 ? -20.248 -4.413 14.350 1.00 93.25 183 LYS A N 1
ATOM 1489 C CA . LYS A 1 183 ? -19.951 -5.111 13.087 1.00 93.25 183 LYS A CA 1
ATOM 1490 C C . LYS A 1 183 ? -18.616 -4.637 12.505 1.00 93.25 183 LYS A C 1
ATOM 1492 O O . LYS A 1 183 ? -18.544 -4.180 11.367 1.00 93.25 183 LYS A O 1
ATOM 1497 N N . LEU A 1 184 ? -17.573 -4.688 13.321 1.00 92.38 184 LEU A N 1
ATOM 1498 C CA . LEU A 1 184 ? -16.204 -4.412 12.913 1.00 92.38 184 LEU A CA 1
ATOM 1499 C C . LEU A 1 184 ? -15.722 -5.528 11.988 1.00 92.38 184 LEU A C 1
ATOM 1501 O O . LEU A 1 184 ? -15.894 -6.709 12.294 1.00 92.38 184 LEU A O 1
ATOM 1505 N N . VAL A 1 185 ? -15.108 -5.142 10.878 1.00 89.69 185 VAL A N 1
ATOM 1506 C CA . VAL A 1 185 ? -14.510 -6.052 9.901 1.00 89.69 185 VAL A CA 1
ATOM 1507 C C . VAL A 1 185 ? -13.178 -5.482 9.450 1.00 89.69 185 VAL A C 1
ATOM 1509 O O . VAL A 1 185 ? -13.043 -4.261 9.330 1.00 89.69 185 VAL A O 1
ATOM 1512 N N . LEU A 1 186 ? -12.217 -6.367 9.182 1.00 82.25 186 LEU A N 1
ATOM 1513 C CA . LEU A 1 186 ? -10.992 -6.010 8.478 1.00 82.25 186 LEU A CA 1
ATOM 1514 C C . LEU A 1 186 ? -11.363 -5.605 7.054 1.00 82.25 186 LEU A C 1
ATOM 1516 O O . LEU A 1 186 ? -11.888 -6.422 6.297 1.00 82.25 186 LEU A O 1
ATOM 1520 N N . LYS A 1 187 ? -11.142 -4.337 6.697 1.00 75.94 187 LYS A N 1
ATOM 1521 C CA . LYS A 1 187 ? -11.350 -3.906 5.317 1.00 75.94 187 LYS A CA 1
ATOM 1522 C C . LYS A 1 187 ? -10.132 -4.320 4.508 1.00 75.94 187 LYS A C 1
ATOM 1524 O O . LYS A 1 187 ? -9.022 -3.854 4.756 1.00 75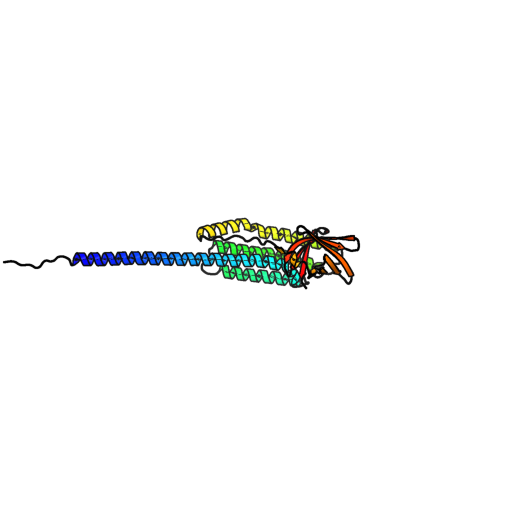.94 187 LYS A O 1
ATOM 1529 N N . GLU A 1 188 ? -10.341 -5.192 3.536 1.00 68.81 188 GLU A N 1
ATOM 1530 C CA . GLU A 1 188 ? -9.325 -5.437 2.523 1.00 68.81 188 GLU A CA 1
ATOM 1531 C C . GLU A 1 188 ? -9.179 -4.178 1.670 1.00 68.81 188 GLU A C 1
ATOM 1533 O O . GLU A 1 188 ? -10.166 -3.642 1.162 1.00 68.81 188 GLU A O 1
ATOM 1538 N N . PHE A 1 189 ? -7.943 -3.701 1.526 1.00 68.88 189 PHE A N 1
ATOM 1539 C CA . PHE A 1 189 ? -7.629 -2.708 0.511 1.00 68.88 189 PHE A CA 1
ATOM 1540 C C . PHE A 1 189 ? -7.808 -3.383 -0.845 1.00 68.88 189 PHE A C 1
ATOM 1542 O O . PHE A 1 189 ? -7.114 -4.355 -1.147 1.00 68.88 189 PHE A O 1
ATOM 1549 N N . LYS A 1 190 ? -8.770 -2.893 -1.623 1.00 71.88 190 LYS A N 1
ATOM 1550 C CA . LYS A 1 190 ? -9.007 -3.340 -2.988 1.00 71.88 190 LYS A CA 1
ATOM 1551 C C . LYS A 1 190 ? -8.596 -2.198 -3.904 1.00 71.88 190 LYS A C 1
ATOM 1553 O O . LYS A 1 190 ? -9.258 -1.165 -3.864 1.00 71.88 190 LYS A O 1
ATOM 1558 N N . PRO A 1 191 ? -7.508 -2.359 -4.670 1.00 73.88 191 PRO A N 1
ATOM 1559 C CA . PRO A 1 191 ? -7.180 -1.424 -5.728 1.00 73.88 191 PRO A CA 1
ATOM 1560 C C . PRO A 1 191 ? -8.386 -1.252 -6.655 1.00 73.88 191 PRO A C 1
ATOM 1562 O O . PRO A 1 191 ? -9.004 -2.241 -7.058 1.00 73.88 191 PRO A O 1
ATOM 1565 N N . GLU A 1 192 ? -8.734 -0.009 -6.964 1.00 85.38 192 GLU A N 1
ATOM 1566 C CA . GLU A 1 192 ? -9.786 0.306 -7.927 1.00 85.38 192 GLU A CA 1
ATOM 1567 C C . GLU A 1 192 ? -9.156 0.640 -9.280 1.00 85.38 192 GLU A C 1
ATOM 1569 O O . GLU A 1 192 ? -8.078 1.236 -9.349 1.00 85.38 192 GLU A O 1
ATOM 1574 N N . ILE A 1 193 ? -9.820 0.228 -10.360 1.00 90.56 193 ILE A N 1
ATOM 1575 C CA . ILE A 1 193 ? -9.408 0.522 -11.732 1.00 90.56 193 ILE A CA 1
ATOM 1576 C C . ILE A 1 193 ? -10.536 1.318 -12.375 1.00 90.56 193 ILE A C 1
ATOM 1578 O O . ILE A 1 193 ? -11.568 0.758 -12.743 1.00 90.56 193 ILE A O 1
ATOM 1582 N N . ASN A 1 194 ? -10.336 2.627 -12.505 1.00 91.75 194 ASN A N 1
ATOM 1583 C CA . ASN A 1 194 ? -11.223 3.493 -13.263 1.00 91.75 194 ASN A CA 1
ATOM 1584 C C . ASN A 1 194 ? -10.612 3.784 -14.639 1.00 91.75 194 ASN A C 1
ATOM 1586 O O . ASN A 1 194 ? -9.791 4.685 -14.791 1.00 91.75 194 ASN A O 1
ATOM 1590 N N . THR A 1 195 ? -11.009 3.020 -15.657 1.00 88.94 195 THR A N 1
ATOM 1591 C CA . THR A 1 195 ? -10.462 3.147 -17.018 1.00 88.94 195 THR A CA 1
ATOM 1592 C C . THR A 1 195 ? -10.743 4.495 -17.676 1.00 88.94 195 THR A C 1
ATOM 1594 O O . THR A 1 195 ? -9.997 4.884 -18.574 1.00 88.94 195 THR A O 1
ATOM 1597 N N . ASP A 1 196 ? -11.759 5.232 -17.220 1.00 90.75 196 ASP A N 1
ATOM 1598 C CA . ASP A 1 196 ? -12.059 6.573 -17.735 1.00 90.75 196 ASP A CA 1
ATOM 1599 C C . ASP A 1 196 ? -10.933 7.568 -17.403 1.00 90.75 196 ASP A C 1
ATOM 1601 O O . ASP A 1 196 ? -10.690 8.523 -18.144 1.00 90.75 196 ASP A O 1
ATOM 1605 N N . GLU A 1 197 ? -10.173 7.302 -16.336 1.00 94.06 197 GLU A N 1
ATOM 1606 C CA . GLU A 1 197 ? -9.040 8.130 -15.916 1.00 94.06 197 GLU A CA 1
ATOM 1607 C C . GLU A 1 197 ? -7.756 7.853 -16.702 1.00 94.06 197 GLU A C 1
ATOM 1609 O O . GLU A 1 197 ? -6.807 8.623 -16.590 1.00 94.06 197 GLU A O 1
ATOM 1614 N N . LEU A 1 198 ? -7.711 6.809 -17.541 1.00 93.69 198 LEU A N 1
ATOM 1615 C CA . LEU A 1 198 ? -6.496 6.402 -18.258 1.00 93.69 198 LEU A CA 1
ATOM 1616 C C . LEU A 1 198 ? -5.957 7.500 -19.186 1.00 93.69 198 LEU A C 1
ATOM 1618 O O . LEU A 1 198 ? -4.747 7.631 -19.379 1.00 93.69 198 LEU A O 1
ATOM 1622 N N . THR A 1 199 ? -6.848 8.289 -19.789 1.00 95.88 199 THR A N 1
ATOM 1623 C CA . THR A 1 199 ? -6.442 9.363 -20.703 1.00 95.88 199 THR A CA 1
ATOM 1624 C C . THR A 1 199 ? -5.708 10.468 -19.951 1.00 95.88 199 THR A C 1
ATOM 1626 O O . THR A 1 199 ? -6.149 10.925 -18.907 1.00 95.88 199 THR A O 1
ATOM 1629 N N . GLY A 1 200 ? -4.577 10.936 -20.464 1.00 96.12 200 GLY A N 1
ATOM 1630 C CA . GLY A 1 200 ? -3.778 11.965 -19.811 1.00 96.12 200 GLY A CA 1
ATOM 1631 C C . GLY A 1 200 ? -2.287 11.796 -20.043 1.00 96.12 200 GLY A C 1
ATOM 1632 O O . GLY A 1 200 ? -1.837 10.937 -20.805 1.00 96.12 200 GLY A O 1
ATOM 1633 N N . ARG A 1 201 ? -1.519 12.657 -19.376 1.00 96.56 201 ARG A N 1
ATOM 1634 C CA . ARG A 1 201 ? -0.064 12.595 -19.346 1.00 96.56 201 ARG A CA 1
ATOM 1635 C C . ARG A 1 201 ? 0.381 11.934 -18.046 1.00 96.56 201 ARG A C 1
ATOM 1637 O O . ARG A 1 201 ? 0.027 12.391 -16.965 1.00 96.56 201 ARG A O 1
ATOM 1644 N N . TRP A 1 202 ? 1.189 10.898 -18.180 1.00 95.31 202 TRP A N 1
ATOM 1645 C CA . TRP A 1 202 ? 1.675 10.057 -17.101 1.00 95.31 202 TRP A CA 1
ATOM 1646 C C . TRP A 1 202 ? 3.198 10.035 -17.118 1.00 95.31 202 TRP A C 1
ATOM 1648 O O . TRP A 1 202 ? 3.803 9.825 -18.164 1.00 95.31 202 TRP A O 1
ATOM 1658 N N . GLU A 1 203 ? 3.830 10.249 -15.976 1.00 91.94 203 GLU A N 1
ATOM 1659 C CA . GLU A 1 203 ? 5.255 10.005 -15.770 1.00 91.94 203 GLU A CA 1
ATOM 1660 C C . GLU A 1 203 ? 5.421 8.628 -15.137 1.00 91.94 203 GLU A C 1
ATOM 1662 O O . GLU A 1 203 ? 4.905 8.398 -14.047 1.00 91.94 203 GLU A O 1
ATOM 1667 N N . VAL A 1 204 ? 6.105 7.714 -15.822 1.00 86.62 204 VAL A N 1
ATOM 1668 C CA . VAL A 1 204 ? 6.289 6.329 -15.376 1.00 86.62 204 VAL A CA 1
ATOM 1669 C C . VAL A 1 204 ? 7.652 6.168 -14.726 1.00 86.62 204 VAL A C 1
ATOM 1671 O O . VAL A 1 204 ? 8.666 6.417 -15.384 1.00 86.62 204 VAL A O 1
ATOM 1674 N N . ASP A 1 205 ? 7.672 5.744 -13.458 1.00 76.38 205 ASP A N 1
ATOM 1675 C CA . ASP A 1 205 ? 8.874 5.485 -12.649 1.00 76.38 205 ASP A CA 1
ATOM 1676 C C . ASP A 1 205 ? 9.980 6.545 -12.839 1.00 76.38 205 ASP A C 1
ATOM 1678 O O . ASP A 1 205 ? 11.167 6.223 -12.932 1.00 76.38 205 ASP A O 1
ATOM 1682 N N . CYS A 1 206 ? 9.590 7.816 -13.006 1.00 77.06 206 CYS A N 1
ATOM 1683 C CA . CYS A 1 206 ? 10.487 8.936 -13.315 1.00 77.06 206 CYS A CA 1
ATOM 1684 C C . CYS A 1 206 ? 11.431 8.739 -14.522 1.00 77.06 206 CYS A C 1
ATOM 1686 O O . CYS A 1 206 ? 12.434 9.439 -14.657 1.00 77.06 206 CYS A O 1
ATOM 1688 N N . SER A 1 207 ? 11.137 7.778 -15.394 1.00 80.12 207 SER A N 1
ATOM 1689 C CA . SER A 1 207 ? 12.041 7.316 -16.450 1.00 80.12 207 SER A CA 1
ATOM 1690 C C . SER A 1 207 ? 11.570 7.730 -17.841 1.00 80.12 207 SER A C 1
ATOM 1692 O O . SER A 1 207 ? 12.380 8.014 -18.726 1.00 80.12 207 SER A O 1
ATOM 1694 N N . TYR A 1 208 ? 10.257 7.764 -18.056 1.00 88.38 208 TYR A N 1
ATOM 1695 C CA . TYR A 1 208 ? 9.665 8.169 -19.326 1.00 88.38 208 TYR A CA 1
ATOM 1696 C C . TYR A 1 208 ? 8.269 8.756 -19.125 1.00 88.38 208 TYR A C 1
ATOM 1698 O O . TYR A 1 208 ? 7.628 8.563 -18.094 1.00 88.38 208 TYR A O 1
ATOM 1706 N N . THR A 1 209 ? 7.794 9.497 -20.123 1.00 93.19 209 THR A N 1
ATOM 1707 C CA . THR A 1 209 ? 6.425 10.020 -20.149 1.00 93.19 209 THR A CA 1
ATOM 1708 C C . THR A 1 209 ? 5.575 9.202 -21.109 1.00 93.19 209 THR A C 1
ATOM 1710 O O . THR A 1 209 ? 5.998 8.914 -22.225 1.00 93.19 209 THR A O 1
ATOM 1713 N N . MET A 1 210 ? 4.351 8.888 -20.706 1.00 95.44 210 MET A N 1
ATOM 1714 C CA . MET A 1 210 ? 3.312 8.287 -21.527 1.00 95.44 210 MET A CA 1
ATOM 1715 C C . MET A 1 210 ? 2.154 9.281 -21.677 1.00 95.44 210 MET A C 1
ATOM 1717 O O . MET A 1 210 ? 1.629 9.796 -20.696 1.00 95.44 210 MET A O 1
ATOM 1721 N N . ASN A 1 211 ? 1.753 9.587 -22.905 1.00 97.12 211 ASN A N 1
ATOM 1722 C CA . ASN A 1 211 ? 0.622 10.462 -23.204 1.00 97.12 211 ASN A CA 1
ATOM 1723 C C . ASN A 1 211 ? -0.463 9.658 -23.919 1.00 97.12 211 ASN A C 1
ATOM 1725 O O . ASN A 1 211 ? -0.298 9.292 -25.085 1.00 97.12 211 ASN A O 1
ATOM 1729 N N . ILE A 1 212 ? -1.553 9.390 -23.204 1.00 96.94 212 ILE A N 1
ATOM 1730 C CA . ILE A 1 212 ? -2.686 8.577 -23.641 1.00 96.94 212 ILE A CA 1
ATOM 1731 C C . ILE A 1 212 ? -3.847 9.498 -23.987 1.00 96.94 212 ILE A C 1
ATOM 1733 O O . ILE A 1 212 ? -4.364 10.222 -23.141 1.00 96.94 212 ILE A O 1
ATOM 1737 N N . ARG A 1 213 ? -4.268 9.494 -25.249 1.00 96.62 213 ARG A N 1
ATOM 1738 C CA . ARG A 1 213 ? -5.311 10.397 -25.746 1.00 96.62 213 ARG A CA 1
ATOM 1739 C C . ARG A 1 213 ? -6.639 9.671 -25.890 1.00 96.62 213 ARG A C 1
ATOM 1741 O O . ARG A 1 213 ? -6.670 8.496 -26.243 1.00 96.62 213 ARG A O 1
ATOM 1748 N N . SER A 1 214 ? -7.740 10.398 -25.722 1.00 95.44 214 SER A N 1
ATOM 1749 C CA . SER A 1 214 ? -9.106 9.871 -25.877 1.00 95.44 214 SER A CA 1
ATOM 1750 C C . SER A 1 214 ? -9.429 9.357 -27.284 1.00 95.44 214 SER A C 1
ATOM 1752 O O . SER A 1 214 ? -10.374 8.601 -27.456 1.00 95.44 214 SER A O 1
ATOM 1754 N N . ASN A 1 215 ? -8.637 9.722 -28.294 1.00 95.25 215 ASN A N 1
ATOM 1755 C CA . ASN A 1 215 ? -8.774 9.236 -29.666 1.00 95.25 215 ASN A CA 1
ATOM 1756 C C . ASN A 1 215 ? -7.986 7.939 -29.942 1.00 95.25 215 ASN A C 1
ATOM 1758 O O . ASN A 1 215 ? -7.583 7.711 -31.081 1.00 95.25 215 ASN A O 1
ATOM 1762 N N . HIS A 1 216 ? -7.712 7.134 -28.912 1.00 95.12 216 HIS A N 1
ATOM 1763 C CA . HIS A 1 216 ? -6.957 5.877 -28.996 1.00 95.12 216 HIS A CA 1
ATOM 1764 C C . HIS A 1 216 ? -5.504 6.002 -29.481 1.00 95.12 216 HIS A C 1
ATOM 1766 O O . HIS A 1 216 ? -4.876 5.000 -29.807 1.00 95.12 216 HIS A O 1
ATOM 1772 N N . LYS A 1 217 ? -4.923 7.210 -29.491 1.00 97.19 217 LYS A N 1
ATOM 1773 C CA . LYS A 1 217 ? -3.496 7.420 -29.782 1.00 97.19 217 LYS A CA 1
ATOM 1774 C C . LYS A 1 217 ? -2.673 7.511 -28.503 1.00 97.19 217 LYS A C 1
ATOM 1776 O O . LYS A 1 217 ? -3.083 8.162 -27.541 1.00 97.19 217 LYS A O 1
ATOM 1781 N N . ALA A 1 218 ? -1.499 6.893 -28.514 1.00 96.75 218 ALA A N 1
ATOM 1782 C CA . ALA A 1 218 ? -0.532 6.931 -27.427 1.00 96.75 218 ALA A CA 1
ATOM 1783 C C . ALA A 1 218 ? 0.820 7.446 -27.924 1.00 96.75 218 ALA A C 1
ATOM 1785 O O . ALA A 1 218 ? 1.220 7.206 -29.062 1.00 96.75 218 ALA A O 1
ATOM 1786 N N . THR A 1 219 ? 1.517 8.180 -27.063 1.00 96.31 219 THR A N 1
ATOM 1787 C CA . THR A 1 219 ? 2.911 8.584 -27.268 1.00 96.31 219 THR A CA 1
ATOM 1788 C C . THR A 1 219 ? 3.725 8.187 -26.046 1.00 96.31 219 THR A C 1
ATOM 1790 O O . THR A 1 219 ? 3.313 8.516 -24.936 1.00 96.31 219 THR A O 1
ATOM 1793 N N . ILE A 1 220 ? 4.885 7.565 -26.234 1.00 94.06 220 ILE A N 1
ATOM 1794 C CA . ILE A 1 220 ? 5.895 7.391 -25.187 1.00 94.06 220 ILE A CA 1
ATOM 1795 C C . ILE A 1 220 ? 7.134 8.216 -25.535 1.00 94.06 220 ILE A C 1
ATOM 1797 O O . ILE A 1 220 ? 7.627 8.165 -26.659 1.00 94.06 220 ILE A O 1
ATOM 1801 N N . GLU A 1 221 ? 7.620 8.993 -24.571 1.00 92.31 221 GLU A N 1
ATOM 1802 C CA . GLU A 1 221 ? 8.817 9.826 -24.691 1.00 92.31 221 GLU A CA 1
ATOM 1803 C C . GLU A 1 221 ? 9.843 9.407 -23.633 1.00 92.31 221 GLU A C 1
ATOM 1805 O O . GLU A 1 221 ? 9.585 9.521 -22.432 1.00 92.31 221 GLU A O 1
ATOM 1810 N N . SER A 1 222 ? 11.008 8.928 -24.073 1.00 86.44 222 SER A N 1
ATOM 1811 C CA . SER A 1 222 ? 12.121 8.528 -23.204 1.00 86.44 222 SER A CA 1
ATOM 1812 C C . SER A 1 222 ? 13.445 8.971 -23.810 1.00 86.44 222 SER A C 1
ATOM 1814 O O . SER A 1 222 ? 13.682 8.768 -24.995 1.00 86.44 222 SER A O 1
ATOM 1816 N N . SER A 1 223 ? 14.321 9.585 -23.010 1.00 81.62 223 SER A N 1
ATOM 1817 C CA . SER A 1 223 ? 15.682 9.970 -23.429 1.00 81.62 223 SER A CA 1
ATOM 1818 C C . SER A 1 223 ? 15.764 10.781 -24.741 1.00 81.62 223 SER A C 1
ATOM 1820 O O . SER A 1 223 ? 16.763 10.716 -25.450 1.00 81.62 223 SER A O 1
ATOM 1822 N N . GLY A 1 224 ? 14.727 11.565 -25.059 1.00 81.75 224 GLY A N 1
ATOM 1823 C CA . GLY A 1 224 ? 14.639 12.379 -26.282 1.00 81.75 224 GLY A CA 1
ATOM 1824 C C . GLY A 1 224 ? 14.083 11.646 -27.508 1.00 81.75 224 GLY A C 1
ATOM 1825 O O . GLY A 1 224 ? 13.827 12.282 -28.529 1.00 81.75 224 GLY A O 1
ATOM 1826 N N . GLU A 1 225 ? 13.842 10.342 -27.404 1.00 89.12 225 GLU A N 1
ATOM 1827 C CA . GLU A 1 225 ? 13.164 9.547 -28.421 1.00 89.12 225 GLU A CA 1
ATOM 1828 C C . GLU A 1 225 ? 11.656 9.531 -28.182 1.00 89.12 225 GLU A C 1
ATOM 1830 O O . GLU A 1 225 ? 11.178 9.629 -27.047 1.00 89.12 225 GLU A O 1
ATOM 1835 N N . LYS A 1 226 ? 10.902 9.410 -29.276 1.00 93.88 226 LYS A N 1
ATOM 1836 C CA . LYS A 1 226 ? 9.445 9.463 -29.273 1.00 93.88 226 LYS A CA 1
ATOM 1837 C C . LYS A 1 226 ? 8.869 8.297 -30.060 1.00 93.88 226 LYS A C 1
ATOM 1839 O O . LYS A 1 226 ? 9.100 8.181 -31.259 1.00 93.88 226 LYS A O 1
ATOM 1844 N N . TYR A 1 227 ? 8.049 7.508 -29.385 1.00 93.69 227 TYR A N 1
ATOM 1845 C CA . TYR A 1 227 ? 7.380 6.329 -29.913 1.00 93.69 227 TYR A CA 1
ATOM 1846 C C . TYR A 1 227 ? 5.881 6.607 -29.972 1.00 93.69 227 TYR A C 1
ATOM 1848 O O . TYR A 1 227 ? 5.291 7.037 -28.981 1.00 93.69 227 TYR A O 1
ATOM 1856 N N . THR A 1 228 ? 5.262 6.418 -31.137 1.00 95.75 228 THR A N 1
ATOM 1857 C CA . THR A 1 228 ? 3.830 6.682 -31.347 1.00 95.75 228 THR A CA 1
ATOM 1858 C C . THR A 1 228 ? 3.117 5.389 -31.714 1.00 95.75 228 THR A C 1
ATOM 1860 O O . THR A 1 228 ? 3.698 4.510 -32.348 1.00 95.75 228 THR A O 1
ATOM 1863 N N . GLY A 1 229 ? 1.874 5.260 -31.260 1.00 96.06 229 GLY A N 1
ATOM 1864 C CA . GLY A 1 229 ? 1.071 4.076 -31.511 1.00 96.06 229 GLY A CA 1
ATOM 1865 C C . GLY A 1 229 ? -0.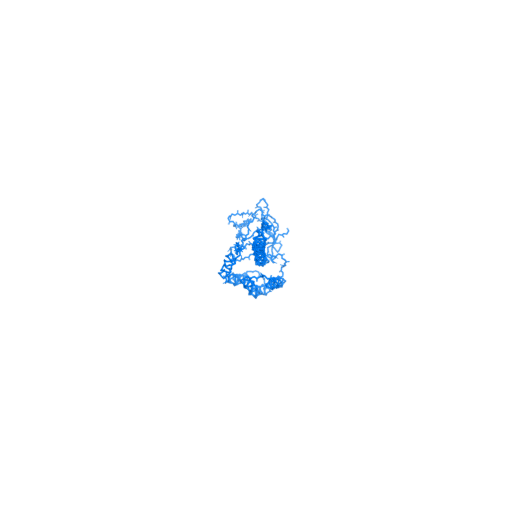396 4.261 -31.160 1.00 96.06 229 GLY A C 1
ATOM 1866 O O . GLY A 1 229 ? -0.876 5.372 -30.892 1.00 96.06 229 GLY A O 1
ATOM 1867 N N . GLU A 1 230 ? -1.108 3.145 -31.145 1.00 97.62 230 GLU A N 1
ATOM 1868 C CA . GLU A 1 230 ? -2.502 3.046 -30.731 1.00 97.62 230 GLU A CA 1
ATOM 1869 C C . GLU A 1 230 ? -2.619 2.280 -29.422 1.00 97.62 230 GLU A C 1
ATOM 1871 O O . GLU A 1 230 ? -1.836 1.367 -29.159 1.00 97.62 230 GLU A O 1
ATOM 1876 N N . TRP A 1 231 ? -3.598 2.647 -28.597 1.00 96.69 231 TRP A N 1
ATOM 1877 C CA . TRP A 1 231 ? -3.830 1.976 -27.325 1.00 96.69 231 TRP A CA 1
ATOM 1878 C C . TRP A 1 231 ? -5.229 1.385 -27.207 1.00 96.69 231 TRP A C 1
ATOM 1880 O O . TRP A 1 231 ? -6.205 1.895 -27.761 1.00 96.69 231 TRP A O 1
ATOM 1890 N N . SER A 1 232 ? -5.319 0.311 -26.428 1.00 96.44 232 SER A N 1
ATOM 1891 C CA . SER A 1 232 ? -6.573 -0.345 -26.064 1.00 96.44 232 SER A CA 1
ATOM 1892 C C . SER A 1 232 ? -6.523 -0.846 -24.623 1.00 96.44 232 SER A C 1
ATOM 1894 O O . SER A 1 232 ? -5.446 -1.096 -24.079 1.00 96.44 232 SER A O 1
ATOM 1896 N N . VAL A 1 233 ? -7.696 -0.984 -24.008 1.00 95.31 233 VAL A N 1
ATOM 1897 C CA . VAL A 1 233 ? -7.872 -1.672 -22.727 1.00 95.31 233 VAL A CA 1
ATOM 1898 C C . VAL A 1 233 ? -8.978 -2.699 -22.889 1.00 95.31 233 VAL A C 1
ATOM 1900 O O . VAL A 1 233 ? -10.062 -2.364 -23.358 1.00 95.31 233 VAL A O 1
ATOM 1903 N N . ASP A 1 234 ? -8.695 -3.931 -22.487 1.00 93.94 234 ASP A N 1
ATOM 1904 C CA . ASP A 1 234 ? -9.673 -5.013 -22.401 1.00 93.94 234 ASP A CA 1
ATOM 1905 C C . ASP A 1 234 ? -9.357 -5.875 -21.175 1.00 93.94 234 ASP A C 1
ATOM 1907 O O . ASP A 1 234 ? -8.199 -6.231 -20.968 1.00 93.94 234 ASP A O 1
ATOM 1911 N N . ASP A 1 235 ? -10.357 -6.159 -20.340 1.00 91.00 235 ASP A N 1
ATOM 1912 C CA . ASP A 1 235 ? -10.217 -6.922 -19.085 1.00 91.00 235 ASP A CA 1
ATOM 1913 C C . ASP A 1 235 ? -8.998 -6.509 -18.222 1.00 91.00 235 ASP A C 1
ATOM 1915 O O . ASP A 1 235 ? -8.148 -7.319 -17.845 1.00 91.00 235 ASP A O 1
ATOM 1919 N N . ASN A 1 236 ? -8.864 -5.202 -17.952 1.00 91.38 236 ASN A N 1
ATOM 1920 C CA . ASN A 1 236 ? -7.730 -4.590 -17.235 1.00 91.38 236 ASN A CA 1
ATOM 1921 C C . ASN A 1 236 ? -6.352 -4.789 -17.897 1.00 91.38 236 ASN A C 1
ATOM 1923 O O . ASN A 1 236 ? -5.323 -4.470 -17.299 1.00 91.38 236 ASN A O 1
ATOM 1927 N N . VAL A 1 237 ? -6.298 -5.296 -19.127 1.00 94.44 237 VAL A N 1
ATOM 1928 C CA . VAL A 1 237 ? -5.077 -5.403 -19.921 1.00 94.44 237 VAL A CA 1
ATOM 1929 C C . VAL A 1 237 ? -4.974 -4.183 -20.821 1.00 94.44 237 VAL A C 1
ATOM 1931 O O . VAL A 1 237 ? -5.702 -4.046 -21.802 1.00 94.44 237 VAL A O 1
ATOM 1934 N N . PHE A 1 238 ? -4.046 -3.300 -20.479 1.00 94.88 238 PHE A N 1
ATOM 1935 C CA . PHE A 1 238 ? -3.685 -2.130 -21.256 1.00 94.88 238 PHE A CA 1
ATOM 1936 C C . PHE A 1 238 ? -2.604 -2.493 -22.274 1.00 94.88 238 PHE A C 1
ATOM 1938 O O . PHE A 1 238 ? -1.572 -3.063 -21.920 1.00 94.88 238 PHE A O 1
ATOM 1945 N N . ARG A 1 239 ? -2.848 -2.188 -23.549 1.00 95.88 239 ARG A N 1
ATOM 1946 C CA . ARG A 1 239 ? -1.921 -2.470 -24.649 1.00 95.88 239 ARG A CA 1
ATOM 1947 C C . ARG A 1 239 ? -1.624 -1.212 -25.438 1.00 95.88 239 ARG A C 1
ATOM 1949 O O . ARG A 1 239 ? -2.551 -0.467 -25.749 1.00 95.88 239 ARG A O 1
ATOM 1956 N N . ILE A 1 240 ? -0.363 -1.040 -25.824 1.00 95.25 240 ILE A N 1
ATOM 1957 C CA . ILE A 1 240 ? 0.072 -0.038 -26.801 1.00 95.25 240 ILE A CA 1
ATOM 1958 C C . ILE A 1 240 ? 0.734 -0.777 -27.962 1.00 95.25 240 ILE A C 1
ATOM 1960 O O . ILE A 1 240 ? 1.751 -1.433 -27.760 1.00 95.25 240 ILE A O 1
ATOM 1964 N N . GLY A 1 241 ? 0.151 -0.690 -29.157 1.00 95.88 241 GLY A N 1
ATOM 1965 C CA . GLY A 1 241 ? 0.764 -1.161 -30.398 1.00 95.88 241 GLY A CA 1
ATOM 1966 C C . GLY A 1 241 ? 1.423 0.007 -31.121 1.00 95.88 241 GLY A C 1
ATOM 1967 O O . GLY A 1 241 ? 0.740 0.973 -31.462 1.00 95.88 241 GLY A O 1
ATOM 1968 N N . PHE A 1 242 ? 2.735 -0.059 -31.323 1.00 94.50 242 PHE A N 1
ATOM 1969 C CA . PHE A 1 242 ? 3.510 1.003 -31.957 1.00 94.50 242 PHE A CA 1
ATOM 1970 C C . PHE A 1 242 ? 3.590 0.847 -33.472 1.00 94.50 242 PHE A C 1
ATOM 1972 O O . PHE A 1 242 ? 3.421 -0.241 -34.025 1.00 94.50 242 PHE A O 1
ATOM 1979 N N . ASP A 1 243 ? 3.905 1.955 -34.141 1.00 89.88 243 ASP A N 1
ATOM 1980 C CA . ASP A 1 243 ? 4.010 2.022 -35.602 1.00 89.88 243 ASP A CA 1
ATOM 1981 C C . ASP A 1 243 ? 5.135 1.128 -36.175 1.00 89.88 243 ASP A C 1
ATOM 1983 O O . ASP A 1 243 ? 5.102 0.769 -37.351 1.00 89.88 243 ASP A O 1
ATOM 1987 N N . ASP A 1 244 ? 6.118 0.736 -35.356 1.00 87.75 244 ASP A N 1
ATOM 1988 C CA . ASP A 1 244 ? 7.199 -0.193 -35.723 1.00 87.75 244 ASP A CA 1
ATOM 1989 C C . ASP A 1 244 ? 6.807 -1.682 -35.602 1.00 87.75 244 ASP A C 1
ATOM 1991 O O . ASP A 1 244 ? 7.613 -2.568 -35.891 1.00 87.75 244 ASP A O 1
ATOM 1995 N N . GLY A 1 245 ? 5.565 -1.963 -35.196 1.00 88.88 245 GLY A N 1
ATOM 1996 C CA . GLY A 1 245 ? 5.029 -3.306 -34.992 1.00 88.88 245 GLY A CA 1
ATOM 1997 C C . GLY A 1 245 ? 5.304 -3.898 -33.608 1.00 88.88 245 GLY A C 1
ATOM 1998 O O . GLY A 1 245 ? 4.826 -4.999 -33.324 1.00 88.88 245 GLY A O 1
ATOM 1999 N N . SER A 1 246 ? 6.039 -3.201 -32.737 1.00 89.50 246 SER A N 1
ATOM 2000 C CA . SER A 1 246 ? 6.221 -3.615 -31.345 1.00 89.50 246 SER A CA 1
ATOM 2001 C C . SER A 1 246 ? 4.956 -3.370 -30.513 1.00 89.50 246 SER A C 1
ATOM 2003 O O . SER A 1 246 ? 4.111 -2.533 -30.841 1.00 89.50 246 SER A O 1
ATOM 2005 N N . VAL A 1 247 ? 4.794 -4.136 -29.431 1.00 91.19 247 VAL A N 1
ATOM 2006 C CA . VAL A 1 247 ? 3.626 -4.054 -28.545 1.00 91.19 247 VAL A CA 1
ATOM 2007 C C . VAL A 1 247 ? 4.085 -4.062 -27.093 1.00 91.19 247 VAL A C 1
ATOM 2009 O O . VAL A 1 247 ? 4.875 -4.917 -26.702 1.00 91.19 247 VAL A O 1
ATOM 2012 N N . LEU A 1 248 ? 3.549 -3.143 -26.291 1.00 89.06 248 LEU A N 1
ATOM 2013 C CA . LEU A 1 248 ? 3.653 -3.173 -24.832 1.00 89.06 248 LEU A CA 1
ATOM 2014 C C . LEU A 1 248 ? 2.350 -3.679 -24.230 1.00 89.06 248 LEU A C 1
ATOM 2016 O O . LEU A 1 248 ? 1.282 -3.161 -24.563 1.00 89.06 248 LEU A O 1
ATOM 2020 N N . THR A 1 249 ? 2.441 -4.658 -23.326 1.00 92.38 249 THR A N 1
ATOM 2021 C CA . THR A 1 249 ? 1.289 -5.194 -22.597 1.00 92.38 249 THR A CA 1
ATOM 2022 C C . THR A 1 249 ? 1.448 -5.000 -21.094 1.00 92.38 249 THR A C 1
ATOM 2024 O O . THR A 1 249 ? 2.405 -5.445 -20.461 1.00 92.38 249 THR A O 1
ATOM 2027 N N . HIS A 1 250 ? 0.459 -4.364 -20.481 1.00 91.88 250 HIS A N 1
ATOM 2028 C CA . HIS A 1 250 ? 0.436 -4.075 -19.055 1.00 91.88 250 HIS A CA 1
ATOM 2029 C C . HIS A 1 250 ? -0.866 -4.575 -18.445 1.00 91.88 250 HIS A C 1
ATOM 2031 O O . HIS A 1 250 ? -1.943 -4.390 -19.007 1.00 91.88 250 HIS A O 1
ATOM 2037 N N . ARG A 1 251 ? -0.788 -5.195 -17.268 1.00 91.75 251 ARG A N 1
ATOM 2038 C CA . ARG A 1 251 ? -1.977 -5.485 -16.464 1.00 91.75 251 ARG A CA 1
ATOM 2039 C C . ARG A 1 251 ? -2.169 -4.361 -15.458 1.00 91.75 251 ARG A C 1
ATOM 2041 O O . ARG A 1 251 ? -1.330 -4.190 -14.577 1.00 91.75 251 ARG A O 1
ATOM 2048 N N . LEU A 1 252 ? -3.263 -3.620 -15.588 1.00 91.81 252 LEU A N 1
ATOM 2049 C CA . LEU A 1 252 ? -3.657 -2.597 -14.629 1.00 91.81 252 LEU A CA 1
ATOM 2050 C C . LEU A 1 252 ? -4.015 -3.268 -13.301 1.00 91.81 252 LEU A C 1
ATOM 2052 O O . LEU A 1 252 ? -4.740 -4.263 -13.266 1.00 91.81 252 LEU A O 1
ATOM 2056 N N . ILE A 1 253 ? -3.468 -2.726 -12.219 1.00 87.44 253 ILE A N 1
ATOM 2057 C CA . ILE A 1 253 ? -3.736 -3.152 -10.844 1.00 87.44 253 ILE A CA 1
ATOM 2058 C C . ILE A 1 253 ? -4.521 -2.061 -10.127 1.00 87.44 253 ILE A C 1
ATOM 2060 O O . ILE A 1 253 ? -5.501 -2.365 -9.463 1.00 87.44 253 ILE A O 1
ATOM 2064 N N . GLN A 1 254 ? -4.115 -0.801 -10.293 1.00 87.88 254 GLN A N 1
ATOM 2065 C CA . GLN A 1 254 ? -4.815 0.375 -9.785 1.00 87.88 254 GLN A CA 1
ATOM 2066 C C . GLN A 1 254 ? -4.800 1.461 -10.853 1.00 87.88 254 GLN A C 1
ATOM 2068 O O . GLN A 1 254 ? -3.787 1.641 -11.530 1.00 87.88 254 GLN A O 1
ATOM 2073 N N . LEU A 1 255 ? -5.897 2.197 -10.977 1.00 91.50 255 LEU A N 1
ATOM 2074 C CA . LEU A 1 255 ? -5.964 3.394 -11.799 1.00 91.50 255 LEU A CA 1
ATOM 2075 C C . LEU A 1 255 ? -6.985 4.363 -11.208 1.00 91.50 255 LEU A C 1
ATOM 2077 O O . LEU A 1 255 ? -8.178 4.061 -11.160 1.00 91.50 255 LEU A O 1
ATOM 2081 N N . ASP A 1 256 ? -6.500 5.531 -10.806 1.00 89.94 256 ASP A N 1
ATOM 2082 C CA . ASP A 1 256 ? -7.310 6.667 -10.387 1.00 89.94 256 ASP A CA 1
ATOM 2083 C C . ASP A 1 256 ? -6.876 7.947 -11.118 1.00 89.94 256 ASP A C 1
ATOM 2085 O O . ASP A 1 256 ? -6.036 7.928 -12.015 1.00 89.94 256 ASP A O 1
ATOM 2089 N N . HIS A 1 257 ? -7.466 9.082 -10.747 1.00 90.25 257 HIS A N 1
ATOM 2090 C CA . HIS A 1 257 ? -7.211 10.374 -11.383 1.00 90.25 257 HIS A CA 1
ATOM 2091 C C . HIS A 1 257 ? -5.771 10.901 -11.235 1.00 90.25 257 HIS A C 1
ATOM 2093 O O . HIS A 1 257 ? -5.446 11.912 -11.855 1.00 90.25 257 HIS A O 1
ATOM 2099 N N . SER A 1 258 ? -4.934 10.288 -10.400 1.00 89.44 258 SER A N 1
ATOM 2100 C CA . SER A 1 258 ? -3.602 10.775 -10.025 1.00 89.44 258 SER A CA 1
ATOM 2101 C C . SER A 1 258 ? -2.504 9.726 -10.193 1.00 89.44 258 SER A C 1
ATOM 2103 O O . SER A 1 258 ? -1.350 10.081 -10.448 1.00 89.44 258 SER A O 1
ATOM 2105 N N . PHE A 1 259 ? -2.859 8.446 -10.086 1.00 89.81 259 PHE A N 1
ATOM 2106 C CA . PHE A 1 259 ? -1.914 7.348 -10.010 1.00 89.81 259 PHE A CA 1
ATOM 2107 C C . PHE A 1 259 ? -2.382 6.118 -10.793 1.00 89.81 259 PHE A C 1
ATOM 2109 O O . PHE A 1 259 ? -3.562 5.765 -10.815 1.00 89.81 259 PHE A O 1
ATOM 2116 N N . MET A 1 260 ? -1.419 5.436 -11.409 1.00 91.06 260 MET A N 1
ATOM 2117 C CA . MET A 1 260 ? -1.607 4.173 -12.108 1.00 91.06 260 MET A CA 1
ATOM 2118 C C . MET A 1 260 ? -0.551 3.170 -11.636 1.00 91.06 260 MET A C 1
ATOM 2120 O O . MET A 1 260 ? 0.644 3.415 -11.772 1.00 91.06 260 MET A O 1
ATOM 2124 N N . LEU A 1 261 ? -0.983 2.017 -11.126 1.00 86.50 261 LEU A N 1
ATOM 2125 C CA . LEU A 1 261 ? -0.123 0.872 -10.821 1.00 86.50 261 LEU A CA 1
ATOM 2126 C C . LEU A 1 261 ? -0.403 -0.228 -11.827 1.00 86.50 261 LEU A C 1
ATOM 2128 O O . LEU A 1 261 ? -1.550 -0.655 -11.989 1.00 86.50 261 LEU A O 1
ATOM 2132 N N . PHE A 1 262 ? 0.645 -0.740 -12.453 1.00 89.25 262 PHE A N 1
ATOM 2133 C CA . PHE A 1 262 ? 0.512 -1.804 -13.430 1.00 89.25 262 PHE A CA 1
ATOM 2134 C C . PHE A 1 262 ? 1.675 -2.783 -13.355 1.00 89.25 262 PHE A C 1
ATOM 2136 O O . PHE A 1 262 ? 2.764 -2.487 -12.869 1.00 89.25 262 PHE A O 1
ATOM 2143 N N . PHE A 1 263 ? 1.407 -3.991 -13.825 1.00 84.19 263 PHE A N 1
ATOM 2144 C CA . PHE A 1 263 ? 2.377 -5.061 -13.937 1.00 84.19 263 PHE A CA 1
ATOM 2145 C C . PHE A 1 263 ? 2.785 -5.220 -15.401 1.00 84.19 263 PHE A C 1
ATOM 2147 O O . PHE A 1 263 ? 1.932 -5.418 -16.272 1.00 84.19 263 PHE A O 1
ATOM 2154 N N . ILE A 1 264 ? 4.086 -5.120 -15.667 1.00 83.75 264 ILE A N 1
ATOM 2155 C CA . ILE A 1 264 ? 4.676 -5.279 -16.997 1.00 83.75 264 ILE A CA 1
ATOM 2156 C C . ILE A 1 264 ? 4.888 -6.773 -17.235 1.00 83.75 264 ILE A C 1
ATOM 2158 O O . ILE A 1 264 ? 5.754 -7.392 -16.612 1.00 83.75 264 ILE A O 1
ATOM 2162 N N . VAL A 1 265 ? 4.079 -7.355 -18.122 1.00 79.12 265 VAL A N 1
ATOM 2163 C CA . VAL A 1 265 ? 3.974 -8.813 -18.288 1.00 79.12 265 VAL A CA 1
ATOM 2164 C C . VAL A 1 265 ? 5.278 -9.415 -18.804 1.00 79.12 265 VAL A C 1
ATOM 2166 O O . VAL A 1 265 ? 5.696 -10.472 -18.341 1.00 79.12 265 VAL A O 1
ATOM 2169 N N . GLU A 1 266 ? 5.937 -8.727 -19.729 1.00 78.50 266 GLU A N 1
ATOM 2170 C CA . GLU A 1 266 ? 7.167 -9.172 -20.384 1.00 78.50 266 GLU A CA 1
ATOM 2171 C C . GLU A 1 266 ? 8.346 -9.247 -19.403 1.00 78.50 266 GLU A C 1
ATOM 2173 O O . GLU A 1 266 ? 9.230 -10.092 -19.540 1.00 78.50 266 GLU A O 1
ATOM 2178 N N . ASN A 1 267 ? 8.330 -8.386 -18.385 1.00 75.88 267 ASN A N 1
ATOM 2179 C CA . ASN A 1 267 ? 9.449 -8.175 -17.473 1.00 75.88 267 ASN A CA 1
ATOM 2180 C C . ASN A 1 267 ? 9.223 -8.756 -16.069 1.00 75.88 267 ASN A C 1
ATOM 2182 O O . ASN A 1 267 ? 10.179 -8.866 -15.299 1.00 75.88 267 ASN A O 1
ATOM 2186 N N . ASP A 1 268 ? 7.986 -9.141 -15.740 1.00 79.75 268 ASP A N 1
ATOM 2187 C CA . ASP A 1 268 ? 7.576 -9.626 -14.417 1.00 79.75 268 ASP A CA 1
ATOM 2188 C C . ASP A 1 268 ? 7.938 -8.642 -13.288 1.00 79.75 268 ASP A C 1
ATOM 2190 O O . ASP A 1 268 ? 8.537 -9.003 -12.273 1.00 79.75 268 ASP A O 1
ATOM 2194 N N . VAL A 1 269 ? 7.604 -7.365 -13.503 1.00 76.50 269 VAL A N 1
ATOM 2195 C CA . VAL A 1 269 ? 7.828 -6.265 -12.553 1.00 76.50 269 VAL A CA 1
ATOM 2196 C C . VAL A 1 269 ? 6.605 -5.360 -12.464 1.00 76.50 269 VAL A C 1
ATOM 2198 O O . VAL A 1 269 ? 5.872 -5.177 -13.437 1.00 76.50 269 VAL A O 1
ATOM 2201 N N . PHE A 1 270 ? 6.405 -4.770 -11.291 1.00 82.69 270 PHE A N 1
ATOM 2202 C CA . PHE A 1 270 ? 5.446 -3.692 -11.085 1.00 82.69 270 PHE A CA 1
ATOM 2203 C C . PHE A 1 270 ? 6.094 -2.346 -11.400 1.00 82.69 270 PHE A C 1
ATOM 2205 O O . PHE A 1 270 ? 7.282 -2.142 -11.139 1.00 82.69 270 PHE A O 1
ATOM 2212 N N . SER A 1 271 ? 5.288 -1.441 -11.936 1.00 82.25 271 SER A N 1
ATOM 2213 C CA . SER A 1 271 ? 5.662 -0.079 -12.292 1.00 82.25 271 SER A CA 1
ATOM 2214 C C . SER A 1 271 ? 4.532 0.871 -11.905 1.00 82.25 271 SER A C 1
ATOM 2216 O O . SER A 1 271 ? 3.353 0.496 -11.932 1.00 82.25 271 SER A O 1
ATOM 2218 N N . GLY A 1 272 ? 4.902 2.078 -11.488 1.00 85.94 272 GLY A N 1
ATOM 2219 C CA . GLY A 1 272 ? 3.973 3.137 -11.131 1.00 85.94 272 GLY A CA 1
ATOM 2220 C C . GLY A 1 272 ? 4.031 4.273 -12.141 1.00 85.94 272 GLY A C 1
ATOM 2221 O O . GLY A 1 272 ? 5.093 4.612 -12.662 1.00 85.94 272 GLY A O 1
ATOM 2222 N N . ALA A 1 273 ? 2.891 4.904 -12.394 1.00 89.75 273 ALA A N 1
ATOM 2223 C CA . ALA A 1 273 ? 2.833 6.142 -13.143 1.00 89.75 273 ALA A CA 1
ATOM 2224 C C . ALA A 1 273 ? 2.016 7.208 -12.426 1.00 89.75 273 ALA A C 1
ATOM 2226 O O . ALA A 1 273 ? 0.976 6.933 -11.830 1.00 89.75 273 ALA A O 1
ATOM 2227 N N . CYS A 1 274 ? 2.494 8.439 -12.531 1.00 90.81 274 CYS A N 1
ATOM 2228 C CA . CYS A 1 274 ? 1.967 9.595 -11.829 1.00 90.81 274 CYS A CA 1
ATOM 2229 C C . CYS A 1 274 ? 1.479 10.620 -12.840 1.00 90.81 274 CYS A C 1
ATOM 2231 O O . CYS A 1 274 ? 2.178 10.923 -13.812 1.00 90.81 274 CYS A O 1
ATOM 2233 N N . ARG A 1 275 ? 0.277 11.153 -12.637 1.00 92.06 275 ARG A N 1
ATOM 2234 C CA . ARG A 1 275 ? -0.296 12.122 -13.572 1.00 92.06 275 ARG A CA 1
ATOM 2235 C C . ARG A 1 275 ? 0.452 13.458 -13.505 1.00 92.06 275 ARG A C 1
ATOM 2237 O O . ARG A 1 275 ? 0.877 13.882 -12.430 1.00 92.06 275 ARG A O 1
ATOM 2244 N N . LYS A 1 276 ? 0.623 14.104 -14.660 1.00 87.06 276 LYS A N 1
ATOM 2245 C CA . LYS A 1 276 ? 1.277 15.413 -14.829 1.00 87.06 276 LYS A CA 1
ATOM 2246 C C . LYS A 1 276 ? 0.331 16.456 -15.399 1.00 87.06 276 LYS A C 1
ATOM 2248 O O . LYS A 1 276 ? -0.504 16.083 -16.254 1.00 87.06 276 LYS A O 1
#

pLDDT: mean 82.95, std 16.4, range [32.28, 97.62]

Radius of gyration: 32.05 Å; chains: 1; bounding box: 97×30×115 Å